Protein AF-A0AAU4RPE6-F1 (afdb_monomer_lite)

Radius of gyration: 21.72 Å; chains: 1; bounding box: 51×51×62 Å

pLDDT: mean 84.03, std 16.22, range [29.53, 97.06]

Foldseek 3Di:
DAEAEDPVQCVVLVVQFVCSNVLVVVVSVVCVVPVPQFDDDPDPQKTWDWDPQVVDPGHAIKIWIWGDDPVYIYTDHIDGDPDPDDDDDDDDPDDDPPPDPDPDPDVVVLVVLLVVLVVVVVVLLVCCVVPPVQLNVQWAAADDPVLVVVLCVLLVEDDDSNVNSNNRGTQKGLAGPFAASDPQRKIFDHSVLQSVLSVVQVVVQVVQVVVCPPPDPVPRDGSDDSQWTQTMASHSVGSNDDDTQRNVPRRD

Secondary structure (DSSP, 8-state):
-EEEE-HHHHHHHHHH-SSHHHHHHHHHHHHHH-TT-SEEPSSTTEEEEEEPGGGSTT---EEEEEEE-SSEEEEEEEEE-------------SSSTTSSS-----HHHHHHHHHHHHHHHHHHHHHHHHH-HHHHHHBPPPPPHHHHHHHHHHHTSPPPHHHHHHHHH---B--BTTB-SBGGGBEEPPHHHHHHHHHHHHHHHHHHHHHHTTS-GGG---S--TTEEEEEEEETTEEEEEEEEETTTTB-

Structure (mmCIF, N/CA/C/O backbone):
data_AF-A0AAU4RPE6-F1
#
_entry.id   AF-A0AAU4RPE6-F1
#
loop_
_atom_site.group_PDB
_atom_site.id
_atom_site.type_symbol
_atom_site.label_atom_id
_atom_site.label_alt_id
_atom_site.label_comp_id
_atom_site.label_asym_id
_atom_site.label_entity_id
_atom_site.label_seq_id
_atom_site.pdbx_PDB_ins_code
_atom_site.Cartn_x
_atom_site.Cartn_y
_atom_site.Cartn_z
_atom_site.occupancy
_atom_site.B_iso_or_equiv
_atom_site.auth_seq_id
_atom_site.auth_comp_id
_atom_site.auth_asym_id
_atom_site.auth_atom_id
_atom_site.pdbx_PDB_model_num
ATOM 1 N N . MET A 1 1 ? -30.223 -16.468 -4.016 1.00 77.94 1 MET A N 1
ATOM 2 C CA . MET A 1 1 ? -28.989 -15.749 -4.425 1.00 77.94 1 MET A CA 1
ATOM 3 C C . MET A 1 1 ? -27.792 -16.700 -4.333 1.00 77.94 1 MET A C 1
ATOM 5 O O . MET A 1 1 ? -27.870 -17.616 -3.524 1.00 77.94 1 MET A O 1
ATOM 9 N N . LYS A 1 2 ? -26.726 -16.590 -5.149 1.00 86.62 2 LYS A N 1
ATOM 10 C CA . LYS A 1 2 ? -25.561 -17.500 -5.012 1.00 86.62 2 LYS A CA 1
ATOM 11 C C . LYS A 1 2 ? -24.583 -16.945 -3.975 1.00 86.62 2 LYS A C 1
ATOM 13 O O . LYS A 1 2 ? -24.056 -15.862 -4.188 1.00 86.62 2 LYS A O 1
ATOM 18 N N . VAL A 1 3 ? -24.320 -17.682 -2.898 1.00 87.81 3 VAL A N 1
ATOM 19 C CA . VAL A 1 3 ? -23.357 -17.272 -1.862 1.00 87.81 3 VAL A CA 1
ATOM 20 C C . VAL A 1 3 ? -22.050 -18.042 -2.028 1.00 87.81 3 VAL A C 1
ATOM 22 O O . VAL A 1 3 ? -22.039 -19.273 -2.071 1.00 87.81 3 VAL A O 1
ATOM 25 N N . GLU A 1 4 ? -20.947 -17.315 -2.148 1.00 88.75 4 GLU A N 1
ATOM 26 C CA . GLU A 1 4 ? -19.594 -17.846 -2.259 1.00 88.75 4 GLU A CA 1
ATOM 27 C C . GLU A 1 4 ? -18.800 -17.503 -0.998 1.00 88.75 4 GLU A C 1
ATOM 29 O O . GLU A 1 4 ? -18.756 -16.357 -0.556 1.00 88.75 4 GLU A O 1
ATOM 34 N N . ILE A 1 5 ? -18.189 -18.526 -0.4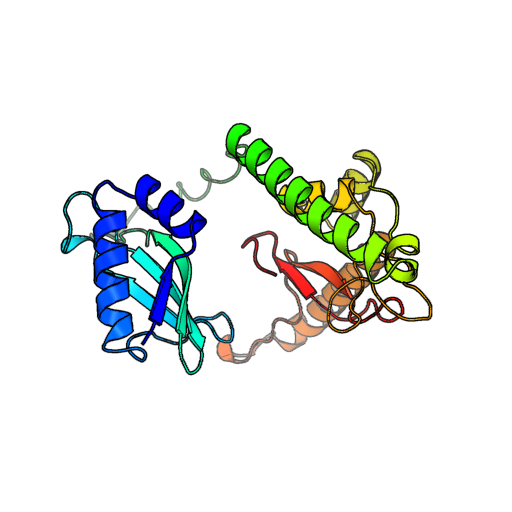03 1.00 87.94 5 ILE A N 1
ATOM 35 C CA . ILE A 1 5 ? -17.357 -18.397 0.794 1.00 87.94 5 ILE A CA 1
ATOM 36 C C . ILE A 1 5 ? -15.921 -18.622 0.354 1.00 87.94 5 ILE A C 1
ATOM 38 O O . ILE A 1 5 ? -15.598 -19.744 -0.067 1.00 87.94 5 ILE A O 1
ATOM 42 N N . GLN A 1 6 ? -15.086 -17.589 0.456 1.00 83.56 6 GLN A N 1
ATOM 43 C 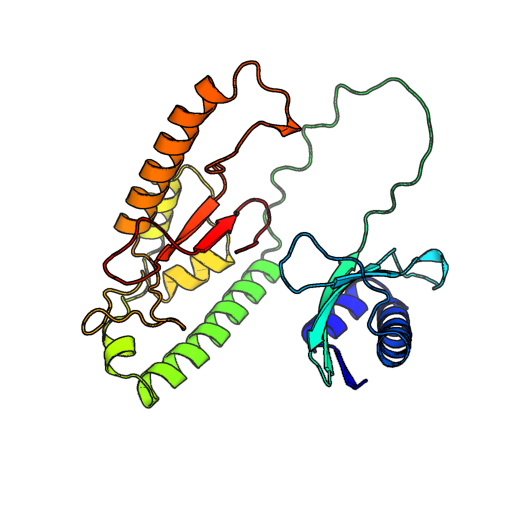CA . GLN A 1 6 ? -13.685 -17.700 0.070 1.00 83.56 6 GLN A CA 1
ATOM 44 C C . GLN A 1 6 ? -12.967 -18.801 0.877 1.00 83.56 6 GLN A C 1
ATOM 46 O O . GLN A 1 6 ? -13.276 -18.999 2.057 1.00 83.56 6 GLN A O 1
ATOM 51 N N . PRO A 1 7 ? -12.023 -19.542 0.263 1.00 81.00 7 PRO A N 1
ATOM 52 C CA . PRO A 1 7 ? -11.284 -20.608 0.942 1.00 81.00 7 PRO A CA 1
ATOM 53 C C . PRO A 1 7 ? -10.611 -20.144 2.238 1.00 81.00 7 PRO A C 1
ATOM 55 O O . PRO A 1 7 ? -10.703 -20.839 3.246 1.00 81.00 7 PRO A O 1
ATOM 58 N N . ASP A 1 8 ? -10.035 -18.944 2.236 1.00 79.44 8 ASP A N 1
ATOM 59 C CA . ASP A 1 8 ? -9.319 -18.387 3.387 1.00 79.44 8 ASP A CA 1
ATOM 60 C C . ASP A 1 8 ? -10.267 -18.124 4.567 1.00 79.44 8 ASP A C 1
ATOM 62 O O . ASP A 1 8 ? -9.949 -18.437 5.711 1.00 79.44 8 ASP A O 1
ATOM 66 N N . VAL A 1 9 ? -11.502 -17.693 4.287 1.00 85.25 9 VAL A N 1
ATOM 67 C CA . VAL A 1 9 ? -12.552 -17.514 5.305 1.00 85.25 9 VAL A CA 1
ATOM 68 C C . VAL A 1 9 ? -12.953 -18.851 5.939 1.00 85.25 9 VAL A C 1
ATOM 70 O O . VAL A 1 9 ? -13.216 -18.912 7.139 1.00 85.25 9 VAL A O 1
ATOM 73 N N . ARG A 1 10 ? -12.966 -19.948 5.170 1.00 85.50 10 ARG A N 1
ATOM 74 C CA . ARG A 1 10 ? -13.239 -21.295 5.714 1.00 85.50 10 ARG A CA 1
ATOM 75 C C . ARG A 1 10 ? -12.114 -21.771 6.630 1.00 85.50 10 ARG A C 1
ATOM 77 O O . ARG A 1 10 ? -12.381 -22.414 7.645 1.00 85.50 10 ARG A O 1
ATOM 84 N N . THR A 1 11 ? -10.873 -21.452 6.272 1.00 82.56 11 THR A N 1
ATOM 85 C CA . THR A 1 11 ? -9.697 -21.748 7.095 1.00 82.56 11 THR A CA 1
ATOM 86 C C . THR A 1 11 ? -9.762 -20.985 8.416 1.00 82.56 11 THR A C 1
ATOM 88 O O . THR A 1 11 ? -9.651 -21.610 9.467 1.00 82.56 11 THR A O 1
ATOM 91 N N . ILE A 1 12 ? -10.053 -19.679 8.376 1.00 81.19 12 ILE A N 1
ATOM 92 C CA . ILE A 1 12 ? -10.228 -18.841 9.575 1.00 81.19 12 ILE A CA 1
ATOM 93 C C . ILE A 1 12 ? -11.366 -19.377 10.450 1.00 81.19 12 ILE A C 1
ATOM 95 O O . ILE A 1 12 ? -11.192 -19.528 11.653 1.00 81.19 12 ILE A O 1
ATOM 99 N N . ALA A 1 13 ? -12.506 -19.750 9.861 1.00 84.69 13 ALA A N 1
ATOM 100 C CA . ALA A 1 13 ? -13.623 -20.314 10.621 1.00 84.69 13 ALA A CA 1
ATOM 101 C C . ALA A 1 13 ? -13.210 -21.563 11.410 1.00 84.69 13 ALA A C 1
ATOM 103 O O . ALA A 1 13 ? -13.587 -21.712 12.561 1.00 84.69 13 ALA A O 1
ATOM 104 N N . THR A 1 14 ? -12.379 -22.426 10.823 1.00 86.75 14 THR A N 1
ATOM 105 C CA . THR A 1 14 ? -11.892 -23.644 11.493 1.00 86.75 14 THR A CA 1
ATOM 106 C C . THR A 1 14 ? -10.952 -23.329 12.664 1.00 86.75 14 THR A C 1
ATOM 108 O O . THR A 1 14 ? -10.832 -24.128 13.587 1.00 86.75 14 THR A O 1
ATOM 111 N N . GLN A 1 15 ? -10.279 -22.176 12.637 1.00 83.62 15 GLN A N 1
ATOM 112 C CA . GLN A 1 15 ? -9.385 -21.725 13.708 1.00 83.62 15 GLN A CA 1
ATOM 113 C C . GLN A 1 15 ? -10.136 -21.054 14.866 1.00 83.62 15 GLN A C 1
ATOM 115 O O . GLN A 1 15 ? -9.642 -21.073 15.988 1.00 83.62 15 GLN A O 1
ATOM 120 N N . LEU A 1 16 ? -11.309 -20.469 14.605 1.00 80.69 16 LEU A N 1
ATOM 121 C CA . LEU A 1 16 ? -12.090 -19.729 15.602 1.00 80.69 16 LEU A CA 1
ATOM 122 C C . LEU A 1 16 ? -12.931 -20.621 16.523 1.00 80.69 16 LEU A C 1
ATOM 124 O O . LEU A 1 16 ? -13.334 -20.168 17.588 1.00 80.69 16 LEU A O 1
ATOM 128 N N . GLY A 1 17 ? -13.205 -21.863 16.126 1.00 82.00 17 GLY A N 1
ATOM 129 C CA . GLY A 1 17 ? -14.018 -22.786 16.911 1.00 82.00 17 GLY A CA 1
ATOM 130 C C . GLY A 1 17 ? -14.437 -24.010 16.106 1.00 82.00 17 GLY A C 1
ATOM 131 O O . GLY A 1 17 ? -14.436 -23.982 14.872 1.00 82.00 17 GLY A O 1
ATOM 132 N N . ALA A 1 18 ? -14.804 -25.092 16.793 1.00 81.00 18 ALA A N 1
ATOM 133 C CA . ALA A 1 18 ? -15.244 -26.321 16.132 1.00 81.00 18 ALA A CA 1
ATOM 134 C C . ALA A 1 18 ? -16.557 -26.112 15.351 1.00 81.00 18 ALA A C 1
ATOM 136 O O . ALA A 1 18 ? -16.697 -26.646 14.245 1.00 81.00 18 ALA A O 1
ATOM 137 N N . ASP A 1 19 ? -17.455 -25.263 15.867 1.00 84.00 19 ASP A N 1
ATOM 138 C CA . ASP A 1 19 ? -18.756 -24.980 15.248 1.00 84.00 19 ASP A CA 1
ATOM 139 C C . ASP A 1 19 ? -18.785 -23.696 14.403 1.00 84.00 19 ASP A C 1
ATOM 141 O O . ASP A 1 19 ? -19.729 -23.479 13.638 1.00 84.00 19 ASP A O 1
ATOM 145 N N . ALA A 1 20 ? -17.731 -22.876 14.422 1.00 83.75 20 ALA A N 1
ATOM 146 C CA . ALA A 1 20 ? -17.646 -21.669 13.595 1.00 83.75 20 ALA A CA 1
ATOM 147 C C . ALA A 1 20 ? -17.795 -21.937 12.073 1.00 83.75 20 ALA A C 1
ATOM 149 O O . ALA A 1 20 ? -18.473 -21.161 11.387 1.00 83.75 20 ALA A O 1
ATOM 150 N N . PRO A 1 21 ? -17.279 -23.044 11.491 1.00 87.00 21 PRO A N 1
ATOM 151 C CA . PRO A 1 21 ? -17.580 -23.410 10.104 1.00 87.00 21 PRO A CA 1
ATOM 152 C C . PRO A 1 21 ? -19.064 -23.720 9.854 1.00 87.00 21 PRO A C 1
ATOM 154 O O . PRO A 1 21 ? -19.570 -23.475 8.753 1.00 87.00 21 PRO A O 1
ATOM 157 N N . TYR A 1 22 ? -19.767 -24.270 10.849 1.00 86.38 22 TYR A N 1
ATOM 158 C CA . TYR A 1 22 ? -21.197 -24.559 10.760 1.00 86.38 22 TYR A CA 1
ATOM 159 C C . TYR A 1 22 ? -22.022 -23.274 10.866 1.00 86.38 22 TYR A C 1
ATOM 161 O O . TYR A 1 22 ? -22.891 -23.052 10.019 1.00 86.38 22 TYR A O 1
ATOM 169 N N . ALA A 1 23 ? -21.674 -22.385 11.799 1.00 85.69 23 ALA A N 1
ATOM 170 C CA . ALA A 1 23 ? -22.249 -21.048 11.927 1.00 85.69 23 ALA A CA 1
ATOM 171 C C . ALA A 1 23 ? -22.108 -20.242 10.623 1.00 85.69 23 ALA A C 1
ATOM 173 O O . ALA A 1 23 ? -23.084 -19.706 10.096 1.00 85.69 23 ALA A O 1
ATOM 174 N N . LEU A 1 24 ? -20.918 -20.261 10.014 1.00 88.44 24 LEU A N 1
ATOM 175 C CA . LEU A 1 24 ? -20.657 -19.609 8.728 1.00 88.44 24 LEU A CA 1
ATOM 176 C C . LEU A 1 24 ? -21.503 -20.197 7.585 1.00 88.44 24 LEU A C 1
ATOM 178 O O . LEU A 1 24 ? -21.979 -19.471 6.709 1.00 88.44 24 LEU A O 1
ATOM 182 N N . LYS A 1 25 ? -21.712 -21.517 7.578 1.00 88.38 25 LYS A N 1
ATOM 183 C CA . LYS A 1 25 ? -22.559 -22.184 6.581 1.00 88.38 25 LYS A CA 1
ATOM 184 C C . LYS A 1 25 ? -24.042 -21.859 6.780 1.00 88.38 25 LYS A C 1
ATOM 186 O O . LYS A 1 25 ? -24.744 -21.674 5.787 1.00 88.38 25 LYS A O 1
ATOM 191 N N . ALA A 1 26 ? -24.509 -21.790 8.025 1.00 88.38 26 ALA A N 1
ATOM 192 C CA . ALA A 1 26 ? -25.874 -21.388 8.358 1.00 88.38 26 ALA A CA 1
ATOM 193 C C . ALA A 1 26 ? -26.140 -19.943 7.913 1.00 88.38 26 ALA A C 1
ATOM 195 O O . ALA A 1 26 ? -27.127 -19.687 7.221 1.00 88.38 26 ALA A O 1
ATOM 196 N N . LEU A 1 27 ? -25.200 -19.036 8.191 1.00 88.75 27 LEU A N 1
ATOM 197 C CA . LEU A 1 27 ? -25.258 -17.653 7.731 1.00 88.75 27 LEU A CA 1
ATOM 198 C C . LEU A 1 27 ? -25.279 -17.549 6.200 1.00 88.75 27 LEU A C 1
ATOM 200 O O . LEU A 1 27 ? -26.062 -16.787 5.643 1.00 88.75 27 LEU A O 1
ATOM 204 N N . ALA A 1 28 ? -24.460 -18.332 5.493 1.00 88.56 28 ALA A N 1
ATOM 205 C CA . ALA A 1 28 ? -24.488 -18.348 4.030 1.00 88.56 28 ALA A CA 1
ATOM 206 C C . ALA A 1 28 ? -25.853 -18.797 3.470 1.00 88.56 28 ALA A C 1
ATOM 208 O O . ALA A 1 28 ? -26.249 -18.343 2.398 1.00 88.56 28 ALA A O 1
ATOM 209 N N . GLY A 1 29 ? -26.580 -19.662 4.185 1.00 88.88 29 GLY A N 1
ATOM 210 C CA . GLY A 1 29 ? -27.968 -20.002 3.867 1.00 88.88 29 GLY A CA 1
ATOM 211 C C . GLY A 1 29 ? -28.912 -18.816 4.066 1.00 88.88 29 GLY A C 1
ATOM 212 O O . GLY A 1 29 ? -29.656 -18.476 3.154 1.00 88.88 29 GLY A O 1
ATOM 213 N N . GLN A 1 30 ? -28.813 -18.132 5.208 1.00 88.19 30 GLN A N 1
ATOM 214 C CA . GLN A 1 30 ? -29.621 -16.942 5.501 1.00 88.19 30 GLN A CA 1
ATOM 215 C C . GLN A 1 30 ? -29.390 -15.823 4.482 1.00 88.19 30 GLN A C 1
ATOM 217 O O . GLN A 1 30 ? -30.352 -15.282 3.958 1.00 88.19 30 GLN A O 1
ATOM 222 N N . LEU A 1 31 ? -28.139 -15.554 4.104 1.00 88.50 31 LEU A N 1
ATOM 223 C CA . LEU A 1 31 ? -27.795 -14.570 3.071 1.00 88.50 31 LEU A CA 1
ATOM 224 C C . LEU A 1 31 ? -28.325 -14.944 1.678 1.00 88.50 31 LEU A C 1
ATOM 226 O O . LEU A 1 31 ? -28.542 -14.074 0.833 1.00 88.50 31 LEU A O 1
ATOM 230 N N . ALA A 1 32 ? -28.517 -16.236 1.400 1.00 88.38 32 ALA A N 1
ATOM 231 C CA . ALA A 1 32 ? -29.092 -16.677 0.133 1.00 88.38 32 ALA A CA 1
ATOM 232 C C . ALA A 1 32 ? -30.587 -16.335 0.017 1.00 88.38 32 ALA A C 1
ATOM 234 O O . ALA A 1 32 ? -31.049 -16.111 -1.115 1.00 88.38 32 ALA A O 1
ATOM 235 N N . ASP A 1 33 ? -31.281 -16.304 1.161 1.00 87.62 33 ASP A N 1
ATOM 236 C CA . ASP A 1 33 ? -32.719 -16.065 1.319 1.00 87.62 33 ASP A CA 1
ATOM 237 C C . ASP A 1 33 ? -33.038 -14.585 1.603 1.00 87.62 33 ASP A C 1
ATOM 239 O O . ASP A 1 33 ? -33.965 -14.035 1.009 1.00 87.62 33 ASP A O 1
ATOM 243 N N . ASP A 1 34 ? -32.238 -13.930 2.447 1.00 89.50 34 ASP A N 1
ATOM 244 C CA . ASP A 1 34 ? -32.306 -12.510 2.795 1.00 89.50 34 ASP A CA 1
ATOM 245 C C . ASP A 1 34 ? -30.934 -11.829 2.588 1.00 89.50 34 ASP A C 1
ATOM 247 O O . ASP A 1 34 ? -30.096 -11.774 3.494 1.00 89.50 34 ASP A O 1
ATOM 251 N N . PRO A 1 35 ? -30.672 -11.299 1.381 1.00 84.75 35 PRO A N 1
ATOM 252 C CA . PRO A 1 35 ? -29.403 -10.656 1.052 1.00 84.75 35 PRO A CA 1
ATOM 253 C C . PRO A 1 35 ? -29.253 -9.249 1.649 1.00 84.75 35 PRO A C 1
ATOM 255 O O . PRO A 1 35 ? -28.198 -8.637 1.475 1.00 84.75 35 PRO A O 1
ATOM 258 N N . ASP A 1 36 ? -30.301 -8.714 2.282 1.00 84.81 36 ASP A N 1
ATOM 259 C CA . ASP A 1 36 ? -30.365 -7.352 2.817 1.00 84.81 36 ASP A CA 1
ATOM 260 C C . ASP A 1 36 ? -30.217 -7.318 4.353 1.00 84.81 36 ASP A C 1
ATOM 262 O O . ASP A 1 36 ? -30.258 -6.248 4.956 1.00 84.81 36 ASP A O 1
ATOM 266 N N . MET A 1 37 ? -29.975 -8.470 4.995 1.00 87.19 37 MET A N 1
ATOM 267 C CA . MET A 1 37 ? -29.851 -8.591 6.456 1.00 87.19 37 MET A CA 1
ATOM 268 C C . MET A 1 37 ? -28.608 -7.905 7.057 1.00 87.19 37 MET A C 1
ATOM 270 O O . MET A 1 37 ? -28.513 -7.744 8.272 1.00 87.19 37 MET A O 1
ATOM 274 N N . GLY A 1 38 ? -27.618 -7.552 6.231 1.00 83.75 38 GLY A N 1
ATOM 275 C CA . GLY A 1 38 ? -26.370 -6.941 6.692 1.00 83.75 38 GLY A CA 1
ATOM 276 C C . GLY A 1 38 ? -26.474 -5.427 6.833 1.00 83.75 38 GLY A C 1
ATOM 277 O O . GLY A 1 38 ? -27.161 -4.757 6.066 1.00 83.75 38 GLY A O 1
ATOM 278 N N . GLN A 1 39 ? -25.736 -4.867 7.785 1.00 86.19 39 GLN A N 1
ATOM 279 C CA . GLN A 1 39 ? -25.611 -3.422 7.941 1.00 86.19 39 GLN A CA 1
ATOM 280 C C . GLN A 1 39 ? -24.409 -2.885 7.159 1.00 86.19 39 GLN A C 1
ATOM 282 O O . GLN A 1 39 ? -23.396 -3.580 7.047 1.00 86.19 39 GLN A O 1
ATOM 287 N N . PRO A 1 40 ? -24.474 -1.651 6.627 1.00 81.12 40 PRO A N 1
ATOM 288 C CA . PRO A 1 40 ? -23.316 -1.005 6.027 1.00 81.12 40 PRO A CA 1
ATOM 289 C C . PRO A 1 40 ? -22.154 -0.986 7.016 1.00 81.12 40 PRO A C 1
ATOM 291 O O . PRO A 1 40 ? -22.285 -0.494 8.135 1.00 81.12 40 PRO A O 1
ATOM 294 N N . SER A 1 41 ? -21.019 -1.539 6.605 1.00 78.19 41 SER A N 1
ATOM 295 C CA . SER A 1 41 ? -19.792 -1.432 7.383 1.00 78.19 41 SER A CA 1
ATOM 296 C C . SER A 1 41 ? -19.113 -0.080 7.130 1.00 78.19 41 SER A C 1
ATOM 298 O O . SER A 1 41 ? -19.459 0.652 6.201 1.00 78.19 41 SER A O 1
ATOM 300 N N . ASN A 1 42 ? -18.069 0.220 7.904 1.00 72.19 42 ASN A N 1
ATOM 301 C CA . ASN A 1 42 ? -17.185 1.359 7.635 1.00 72.19 42 ASN A CA 1
ATOM 302 C C . ASN A 1 42 ? -16.381 1.195 6.324 1.00 72.19 42 ASN A C 1
ATOM 304 O O . ASN A 1 42 ? -15.669 2.116 5.927 1.00 72.19 42 ASN A O 1
ATOM 308 N N . VAL A 1 43 ? -16.485 0.040 5.650 1.00 63.19 43 VAL A N 1
ATOM 309 C CA . VAL A 1 43 ? -15.849 -0.235 4.360 1.00 63.19 43 VAL A CA 1
ATOM 310 C C . VAL A 1 43 ? -16.867 -0.052 3.223 1.00 63.19 43 VAL A C 1
ATOM 312 O O . VAL A 1 43 ? -17.897 -0.736 3.197 1.00 63.19 43 VAL A O 1
ATOM 315 N N . PRO A 1 44 ? -16.598 0.833 2.242 1.00 69.38 44 PRO A N 1
ATOM 316 C CA . PRO A 1 44 ? -17.502 1.069 1.122 1.00 69.38 44 PRO A CA 1
ATOM 317 C C . PRO A 1 44 ? -17.820 -0.212 0.343 1.00 69.38 44 PRO A C 1
ATOM 319 O O . PRO A 1 44 ? -16.924 -0.892 -0.154 1.00 69.38 44 PRO A O 1
ATOM 322 N N . GLY A 1 45 ? -19.110 -0.519 0.201 1.00 76.12 45 GLY A N 1
ATOM 323 C CA . GLY A 1 45 ? -19.585 -1.681 -0.557 1.00 76.12 45 GLY A CA 1
ATOM 324 C C . GLY A 1 45 ? -19.533 -3.014 0.194 1.00 76.12 45 GLY A C 1
ATOM 325 O O . GLY A 1 45 ? -19.889 -4.032 -0.398 1.00 76.12 45 GLY A O 1
ATOM 326 N N . ILE A 1 46 ? -19.135 -3.019 1.473 1.00 84.06 46 ILE A N 1
ATOM 327 C CA . ILE A 1 46 ? -19.192 -4.206 2.332 1.00 84.06 46 ILE A CA 1
ATOM 328 C C . ILE A 1 46 ? -20.314 -4.060 3.356 1.00 84.06 46 ILE A C 1
ATOM 330 O O . ILE A 1 46 ? -20.409 -3.057 4.072 1.00 84.06 46 ILE A O 1
ATOM 334 N N . LEU A 1 47 ? -21.124 -5.107 3.443 1.00 87.00 47 LEU A N 1
ATOM 335 C CA . LEU A 1 47 ? -22.139 -5.301 4.464 1.00 87.00 47 LEU A CA 1
ATOM 336 C C . LEU A 1 47 ? -21.588 -6.231 5.548 1.00 87.00 47 LEU A C 1
ATOM 338 O O . LEU A 1 47 ? -20.928 -7.224 5.242 1.00 87.00 47 LEU A O 1
ATOM 342 N N . ASN A 1 48 ? -21.869 -5.906 6.805 1.00 88.88 48 ASN A N 1
ATOM 343 C CA . ASN A 1 48 ? -21.519 -6.714 7.962 1.00 88.88 48 ASN A CA 1
ATOM 344 C C . ASN A 1 48 ? -22.762 -7.346 8.573 1.00 88.88 48 ASN A C 1
ATOM 346 O O . ASN A 1 48 ? -23.807 -6.710 8.698 1.00 88.88 48 ASN A O 1
ATOM 350 N N . VAL A 1 49 ? -22.615 -8.585 9.018 1.00 89.19 49 VAL A N 1
ATOM 351 C CA . VAL A 1 49 ? -23.621 -9.299 9.798 1.00 89.19 49 VAL A CA 1
ATOM 352 C C . VAL A 1 49 ? -22.934 -9.976 10.975 1.00 89.19 49 VAL A C 1
ATOM 354 O O . VAL A 1 49 ? -21.824 -10.497 10.844 1.00 89.19 49 VAL A O 1
ATOM 357 N N . THR A 1 50 ? -23.566 -9.906 12.139 1.00 87.38 50 THR A N 1
ATOM 358 C CA . THR A 1 50 ? -23.080 -10.540 13.363 1.00 87.38 50 THR A CA 1
ATOM 359 C C . THR A 1 50 ? -23.817 -11.850 13.584 1.00 87.38 50 THR A C 1
ATOM 361 O O . THR A 1 50 ? -25.045 -11.887 13.500 1.00 87.38 50 THR A O 1
ATOM 364 N N . VAL A 1 51 ? -23.072 -12.915 13.855 1.00 84.25 51 VAL A N 1
ATOM 365 C CA . VAL A 1 51 ? -23.608 -14.197 14.309 1.00 84.25 51 VAL A CA 1
ATOM 366 C C . VAL A 1 51 ? -23.342 -14.284 15.799 1.00 84.25 51 VAL A C 1
ATOM 368 O O . VAL A 1 51 ? -22.191 -14.194 16.216 1.00 84.25 51 VAL A O 1
ATOM 371 N N . ASP A 1 52 ? -24.415 -14.428 16.562 1.00 79.81 52 ASP A N 1
ATOM 372 C CA . ASP A 1 52 ? -24.357 -14.663 17.998 1.00 79.81 52 ASP A CA 1
ATOM 373 C C . ASP A 1 52 ? -23.778 -16.064 18.255 1.00 79.81 52 ASP A C 1
ATOM 375 O O . ASP A 1 52 ? -24.298 -17.070 17.750 1.00 79.81 52 ASP A O 1
ATOM 379 N N . GLY A 1 53 ? -22.656 -16.099 18.970 1.00 65.88 53 GLY A N 1
ATOM 380 C CA . GLY A 1 53 ? -21.920 -17.302 19.330 1.00 65.88 53 GLY A CA 1
ATOM 381 C C . GLY A 1 53 ? -22.710 -18.200 20.274 1.00 65.88 53 GLY A C 1
ATOM 382 O O . GLY A 1 53 ? -22.576 -19.417 20.183 1.00 65.88 53 GLY A O 1
ATOM 383 N N . ASP A 1 54 ? -23.637 -17.646 21.067 1.00 73.44 54 ASP A N 1
ATOM 384 C CA . ASP A 1 54 ? -24.476 -18.405 22.008 1.00 73.44 54 ASP A CA 1
ATOM 385 C C . ASP A 1 54 ? -25.423 -19.394 21.302 1.00 73.44 54 ASP A C 1
ATOM 387 O O . ASP A 1 54 ? -26.021 -20.272 21.933 1.00 73.44 54 ASP A O 1
ATOM 391 N N . MET A 1 55 ? -25.575 -19.282 19.977 1.00 69.94 55 MET A N 1
ATOM 392 C CA . MET A 1 55 ? -26.360 -20.223 19.174 1.00 69.94 55 MET A CA 1
ATOM 393 C C . MET A 1 55 ? -25.608 -21.518 18.813 1.00 69.94 55 MET A C 1
ATOM 395 O O . MET A 1 55 ? -26.241 -22.437 18.281 1.00 69.94 55 MET A O 1
ATOM 399 N N . PHE A 1 56 ? -24.297 -21.612 19.071 1.00 75.31 56 PHE A N 1
ATOM 400 C CA . PHE A 1 56 ? -23.444 -22.743 18.681 1.00 75.31 56 PHE A CA 1
ATOM 401 C C . PHE A 1 56 ? -22.453 -23.114 19.804 1.00 75.31 56 PHE A C 1
ATOM 403 O O . PHE A 1 56 ? -21.897 -22.237 20.457 1.00 75.31 56 PHE A O 1
ATOM 410 N N . GLU A 1 57 ? -22.203 -24.407 20.044 1.00 65.56 57 GLU A N 1
ATOM 411 C CA . GLU A 1 57 ? -21.239 -24.824 21.078 1.00 65.56 57 GLU A CA 1
ATOM 412 C C . GLU A 1 57 ? -19.802 -24.558 20.581 1.00 65.56 57 GLU A C 1
ATOM 414 O O . GLU A 1 57 ? -19.475 -24.822 19.431 1.00 65.56 57 GLU A O 1
ATOM 419 N N . ASP A 1 58 ? -18.917 -24.003 21.414 1.00 71.44 58 ASP A N 1
ATOM 420 C CA . ASP A 1 58 ? -17.539 -23.648 21.020 1.00 71.44 58 ASP A CA 1
ATOM 421 C C . ASP A 1 58 ? -17.439 -22.693 19.802 1.00 71.44 58 ASP A C 1
ATOM 423 O O . ASP A 1 58 ? -16.525 -22.808 18.975 1.00 71.44 58 ASP A O 1
ATOM 427 N N . CYS A 1 59 ? -18.365 -21.733 19.678 1.00 71.69 59 CYS A N 1
ATOM 428 C CA . CYS A 1 59 ? -18.302 -20.656 18.689 1.00 71.69 59 CYS A CA 1
ATOM 429 C C . CYS A 1 59 ? -18.302 -19.287 19.385 1.00 71.69 59 CYS A C 1
ATOM 431 O O . CYS A 1 59 ? -19.259 -18.972 20.088 1.00 71.69 59 CYS A O 1
ATOM 433 N N . PRO A 1 60 ? -17.282 -18.436 19.183 1.00 80.56 60 PRO A N 1
ATOM 434 C CA . PRO A 1 60 ? -17.369 -17.049 19.621 1.00 80.56 60 PRO A CA 1
ATOM 435 C C . PRO A 1 60 ? -18.398 -16.293 18.771 1.00 80.56 60 PRO A C 1
ATOM 437 O O . PRO A 1 60 ? -18.743 -16.731 17.671 1.00 80.56 60 PRO A O 1
ATOM 440 N N . ASP A 1 61 ? -18.822 -15.120 19.234 1.00 84.12 61 ASP A N 1
ATOM 441 C CA . ASP A 1 61 ? -19.537 -14.165 18.388 1.00 84.12 61 ASP A CA 1
ATOM 442 C C . ASP A 1 61 ? -18.720 -13.884 17.125 1.00 84.12 61 ASP A C 1
ATOM 444 O O . ASP A 1 61 ? -17.519 -13.611 17.190 1.00 84.12 61 ASP A O 1
ATOM 448 N N . LEU A 1 62 ? -19.353 -13.930 15.956 1.00 86.94 62 LEU A N 1
ATOM 449 C CA . LEU A 1 62 ? -18.675 -13.736 14.676 1.00 86.94 62 LEU A CA 1
ATOM 450 C C . LEU A 1 62 ? -19.161 -12.459 14.002 1.00 86.94 62 LEU A C 1
ATOM 452 O O . LEU A 1 62 ? -20.354 -12.240 13.837 1.00 86.94 62 LEU A O 1
ATOM 456 N N . SER A 1 63 ? -18.233 -11.646 13.513 1.00 88.69 63 SER A N 1
ATOM 457 C CA . SER A 1 63 ? -18.502 -10.580 12.554 1.00 88.69 63 SER A CA 1
ATOM 458 C C . SER A 1 63 ? -18.103 -11.044 11.158 1.00 88.69 63 SER A C 1
ATOM 460 O O . SER A 1 63 ? -16.940 -11.375 10.907 1.00 88.69 63 SER A O 1
ATOM 462 N N . VAL A 1 64 ? -19.070 -11.071 10.243 1.00 89.25 64 VAL A N 1
ATOM 463 C CA . VAL A 1 64 ? -18.890 -11.546 8.869 1.00 89.25 64 VAL A CA 1
ATOM 464 C C . VAL A 1 64 ? -19.118 -10.404 7.893 1.00 89.25 64 VAL A C 1
ATOM 466 O O . VAL A 1 64 ? -20.193 -9.806 7.870 1.00 89.25 64 VAL A O 1
ATOM 469 N N . GLY A 1 65 ? -18.112 -10.129 7.067 1.00 89.12 65 GLY A N 1
ATOM 470 C CA . GLY A 1 65 ? -18.182 -9.124 6.012 1.00 89.12 65 GLY A CA 1
ATOM 471 C C . GLY A 1 65 ? -18.401 -9.748 4.645 1.00 89.12 65 GLY A C 1
ATOM 472 O O . GLY A 1 65 ? -17.677 -10.670 4.250 1.00 89.12 65 GLY A O 1
ATOM 473 N N . TYR A 1 66 ? -19.363 -9.222 3.892 1.00 89.88 66 TYR A N 1
ATOM 474 C CA . TYR A 1 66 ? -19.678 -9.695 2.550 1.00 89.88 66 TYR A CA 1
ATOM 475 C C . TYR A 1 66 ? -19.949 -8.559 1.564 1.00 89.88 66 TYR A C 1
ATOM 477 O O . TYR A 1 66 ? -20.374 -7.462 1.927 1.00 89.88 66 TYR A O 1
ATOM 485 N N . ILE A 1 67 ? -19.704 -8.840 0.286 1.00 88.69 67 ILE A N 1
ATOM 486 C CA . ILE A 1 67 ? -20.054 -7.960 -0.829 1.00 88.69 67 ILE A CA 1
ATOM 487 C C . ILE A 1 67 ? -21.285 -8.528 -1.516 1.00 88.69 67 ILE A C 1
ATOM 489 O O . ILE A 1 67 ? -21.368 -9.730 -1.781 1.00 88.69 67 ILE A O 1
ATOM 493 N N . ARG A 1 68 ? -22.225 -7.640 -1.831 1.00 86.38 68 ARG A N 1
ATOM 494 C CA . ARG A 1 68 ? -23.413 -7.958 -2.611 1.00 86.38 68 ARG A CA 1
ATOM 495 C C . ARG A 1 68 ? -23.250 -7.477 -4.047 1.00 86.38 68 ARG A C 1
ATOM 497 O O . ARG A 1 68 ? -23.117 -6.283 -4.301 1.00 86.38 68 ARG A O 1
ATOM 504 N N . GLU A 1 69 ? -23.351 -8.407 -4.982 1.00 84.06 69 GLU A N 1
ATOM 505 C CA . GLU A 1 69 ? -23.531 -8.150 -6.407 1.00 84.06 69 GLU A CA 1
ATOM 506 C C . GLU A 1 69 ? -24.958 -8.556 -6.834 1.00 84.06 69 GLU A C 1
ATOM 508 O O . GLU A 1 69 ? -25.653 -9.242 -6.078 1.00 84.06 69 GLU A O 1
ATOM 513 N N . PRO A 1 70 ? -25.447 -8.134 -8.018 1.00 81.88 70 PRO A N 1
ATOM 514 C CA . PRO A 1 70 ? -26.835 -8.370 -8.431 1.00 81.88 70 PRO A CA 1
ATOM 515 C C . PRO A 1 70 ? -27.275 -9.842 -8.438 1.00 81.88 70 PRO A C 1
ATOM 517 O O . PRO A 1 70 ? -28.458 -10.126 -8.261 1.00 81.88 70 PRO A O 1
ATOM 520 N N . ASP A 1 71 ? -26.347 -10.777 -8.640 1.00 86.56 71 ASP A N 1
ATOM 521 C CA . ASP A 1 71 ? -26.603 -12.216 -8.745 1.00 86.56 71 ASP A CA 1
ATOM 522 C C . ASP A 1 71 ? -25.825 -13.072 -7.726 1.00 86.56 71 ASP A C 1
ATOM 524 O O . ASP A 1 71 ? -26.130 -14.264 -7.564 1.00 86.56 71 ASP A O 1
ATOM 528 N N . ARG A 1 72 ? -24.871 -12.486 -6.990 1.00 88.44 72 ARG A N 1
ATOM 529 C CA . ARG A 1 72 ? -24.040 -13.210 -6.017 1.00 88.44 72 ARG A CA 1
ATOM 530 C C . ARG A 1 72 ? -23.718 -12.422 -4.751 1.00 88.44 72 ARG A C 1
ATOM 532 O O . ARG A 1 72 ? -23.675 -11.198 -4.744 1.00 88.44 72 ARG A O 1
ATOM 539 N N . ILE A 1 73 ? -23.435 -13.165 -3.689 1.00 90.06 73 ILE A N 1
ATOM 540 C CA . ILE A 1 73 ? -22.842 -12.674 -2.447 1.00 90.06 73 ILE A CA 1
ATOM 541 C C . ILE A 1 73 ? -21.488 -13.337 -2.287 1.00 90.06 73 ILE A C 1
ATOM 543 O O . ILE A 1 73 ? -21.375 -14.552 -2.439 1.00 90.06 73 ILE A O 1
ATOM 547 N N . GLU A 1 74 ? -20.480 -12.551 -1.946 1.00 90.50 74 GLU A N 1
ATOM 548 C CA . GLU A 1 74 ? -19.143 -13.051 -1.654 1.00 90.50 74 GLU A CA 1
ATOM 549 C C . GLU A 1 74 ? -18.769 -12.706 -0.214 1.00 90.50 74 GLU A C 1
ATOM 551 O O . GLU A 1 74 ? -18.634 -11.530 0.130 1.00 90.50 74 GLU A O 1
ATOM 556 N N . ILE A 1 75 ? -18.595 -13.726 0.628 1.00 89.19 75 ILE A N 1
ATOM 557 C CA . ILE A 1 75 ? -18.097 -13.551 1.995 1.00 89.19 75 ILE A CA 1
ATOM 558 C C . ILE A 1 75 ? -16.583 -13.352 1.928 1.00 89.19 75 ILE A C 1
ATOM 560 O O . ILE A 1 75 ? -15.853 -14.234 1.468 1.00 89.19 75 ILE A O 1
ATOM 564 N N . ARG A 1 76 ? -16.129 -12.181 2.381 1.00 83.31 76 ARG A N 1
ATOM 565 C CA . ARG A 1 76 ? -14.753 -11.687 2.231 1.00 83.31 76 ARG A CA 1
ATOM 566 C C . ARG A 1 76 ? -13.934 -11.803 3.506 1.00 83.31 76 ARG A C 1
ATOM 568 O O . ARG A 1 76 ? -12.731 -12.012 3.417 1.00 83.31 76 ARG A O 1
ATOM 575 N N . PHE A 1 77 ? -14.554 -11.651 4.672 1.00 83.62 77 PHE A N 1
ATOM 576 C CA . PHE A 1 77 ? -13.839 -11.769 5.939 1.00 83.62 77 PHE A CA 1
ATOM 577 C C . PHE A 1 77 ? -14.724 -12.287 7.064 1.00 83.62 77 PHE A C 1
ATOM 579 O O . PHE A 1 77 ? -15.949 -12.164 7.033 1.00 83.62 77 PHE A O 1
ATOM 586 N N . LEU A 1 78 ? -14.052 -12.835 8.070 1.00 86.50 78 LEU A N 1
ATOM 587 C CA . LEU A 1 78 ? -14.614 -13.363 9.299 1.00 86.50 78 LEU A CA 1
ATOM 588 C C . LEU A 1 78 ? -13.712 -12.923 10.454 1.00 86.50 78 LEU A C 1
ATOM 590 O O . LEU A 1 78 ? -12.492 -13.051 10.355 1.00 86.50 78 LEU A O 1
ATOM 594 N N . LYS A 1 79 ? -14.300 -12.396 11.525 1.00 85.75 79 LYS A N 1
ATOM 595 C CA . LYS A 1 79 ? -13.599 -12.014 12.757 1.00 85.75 79 LYS A CA 1
ATOM 596 C C . LYS A 1 79 ? -14.397 -12.483 13.965 1.00 85.75 79 LYS A C 1
ATOM 598 O O . LYS A 1 79 ? -15.619 -12.410 13.921 1.00 85.75 79 LYS A O 1
ATOM 603 N N . ALA A 1 80 ? -13.733 -12.899 15.038 1.00 83.06 80 ALA A N 1
ATOM 604 C CA . ALA A 1 80 ? -14.402 -13.027 16.329 1.00 83.06 80 ALA A CA 1
ATOM 605 C C . ALA A 1 80 ? -14.669 -11.629 16.910 1.00 83.06 80 ALA A C 1
ATOM 607 O O . ALA A 1 80 ? -13.805 -10.749 16.835 1.00 83.06 80 ALA A O 1
ATOM 608 N N . VAL A 1 81 ? -15.862 -11.408 17.454 1.00 76.44 81 VAL A N 1
ATOM 609 C CA . VAL A 1 81 ? -16.176 -10.225 18.257 1.00 76.44 81 VAL A CA 1
ATOM 610 C C . VAL A 1 81 ? -15.703 -10.527 19.679 1.00 76.44 81 VAL A C 1
ATOM 612 O O . VAL A 1 81 ? -16.056 -11.575 20.216 1.00 76.44 81 VAL A O 1
ATOM 615 N N . PRO A 1 82 ? -14.879 -9.666 20.299 1.00 56.12 82 PRO A N 1
ATOM 616 C CA . PRO A 1 82 ? -14.486 -9.871 21.683 1.00 56.12 82 PRO A CA 1
ATOM 617 C C . PRO A 1 82 ? -15.731 -9.784 22.573 1.00 56.12 82 PRO A C 1
ATOM 619 O O . PRO A 1 82 ? -16.360 -8.726 22.674 1.00 56.12 82 PRO A O 1
ATOM 622 N N . THR A 1 83 ? -16.088 -10.908 23.195 1.00 45.41 83 THR A N 1
ATOM 623 C CA . THR A 1 83 ? -17.209 -11.027 24.127 1.00 45.41 83 THR A CA 1
ATOM 624 C C . THR A 1 83 ? -16.999 -10.046 25.274 1.00 45.41 83 THR A C 1
ATOM 626 O O . THR A 1 83 ? -16.135 -10.224 26.131 1.00 45.41 83 THR A O 1
ATOM 629 N N . THR A 1 84 ? -17.768 -8.961 25.270 1.00 39.31 84 THR A N 1
ATOM 630 C CA . THR A 1 84 ? -17.791 -8.013 26.382 1.00 39.31 84 THR A CA 1
ATOM 631 C C . THR A 1 84 ? -18.760 -8.563 27.417 1.00 39.31 84 THR A C 1
ATOM 633 O O . THR A 1 84 ? -19.931 -8.185 27.440 1.00 39.31 84 THR A O 1
ATOM 636 N N . GLU A 1 85 ? -18.302 -9.489 28.260 1.00 35.69 85 GLU A N 1
ATOM 637 C CA . GLU A 1 85 ? -19.079 -9.854 29.441 1.00 35.69 85 GLU A CA 1
ATOM 638 C C . GLU A 1 85 ? -19.140 -8.652 30.388 1.00 35.69 85 GLU A C 1
ATOM 640 O O . GLU A 1 85 ? -18.151 -8.201 30.969 1.00 35.69 85 GLU A O 1
ATOM 645 N N . ALA A 1 86 ? -20.346 -8.109 30.524 1.00 37.84 86 ALA A N 1
ATOM 646 C CA . ALA A 1 86 ? -20.672 -7.126 31.530 1.00 37.84 86 ALA A CA 1
ATOM 647 C C . ALA A 1 86 ? -20.602 -7.766 32.924 1.00 37.84 86 ALA A C 1
ATOM 649 O O . ALA A 1 86 ? -21.410 -8.624 33.276 1.00 37.84 86 ALA A O 1
ATOM 650 N N . SER A 1 87 ? -19.707 -7.267 33.772 1.00 34.12 87 SER A N 1
ATOM 651 C CA . SER A 1 87 ? -19.974 -7.182 35.205 1.00 34.12 87 SER A CA 1
ATOM 652 C C . SER A 1 87 ? -19.288 -5.965 35.807 1.00 34.12 87 SER A C 1
ATOM 654 O O . SER A 1 87 ? -18.071 -5.829 35.855 1.00 34.12 87 SER A O 1
ATOM 656 N N . THR A 1 88 ? -20.155 -5.063 36.242 1.00 37.06 88 THR A N 1
ATOM 657 C CA . THR A 1 88 ? -19.939 -3.997 37.210 1.00 37.06 88 THR A CA 1
ATOM 658 C C . THR A 1 88 ? -19.100 -4.463 38.399 1.00 37.06 88 THR A C 1
ATOM 660 O O . THR A 1 88 ? -19.578 -5.278 39.182 1.00 37.06 88 THR A O 1
ATOM 663 N N . ASP A 1 89 ? -17.927 -3.868 38.606 1.00 29.53 89 ASP A N 1
ATOM 664 C CA . ASP A 1 89 ? -17.708 -3.106 39.835 1.00 29.53 89 ASP A CA 1
ATOM 665 C C . ASP A 1 89 ? -16.577 -2.086 39.676 1.00 29.53 89 ASP A C 1
ATOM 667 O O . ASP A 1 89 ? -15.547 -2.319 39.043 1.00 29.53 89 ASP A O 1
ATOM 671 N N . VAL A 1 90 ? -16.821 -0.902 40.219 1.00 40.38 90 VAL A N 1
ATOM 672 C CA . VAL A 1 90 ? -15.964 0.274 40.105 1.00 40.38 90 VAL A CA 1
ATOM 673 C C . VAL A 1 90 ? -14.863 0.188 41.160 1.00 40.38 90 VAL A C 1
ATOM 675 O O . VAL A 1 90 ? -15.173 0.068 42.340 1.00 40.38 90 VAL A O 1
ATOM 678 N N . ALA A 1 91 ? -13.609 0.346 40.714 1.00 39.19 91 ALA A N 1
ATOM 679 C CA . ALA A 1 91 ? -12.436 0.876 41.436 1.00 39.19 91 ALA A CA 1
ATOM 680 C C . ALA A 1 91 ? -11.191 -0.031 41.422 1.00 39.19 91 ALA A C 1
ATOM 682 O O . ALA A 1 91 ? -10.797 -0.559 42.455 1.00 39.19 91 ALA A O 1
ATOM 683 N N . HIS A 1 92 ? -10.499 -0.090 40.280 1.00 32.75 92 HIS A N 1
ATOM 684 C CA . HIS A 1 92 ? -9.025 -0.024 40.199 1.00 32.75 92 HIS A CA 1
ATOM 685 C C . HIS A 1 92 ? -8.589 0.179 38.734 1.00 32.75 92 HIS A C 1
ATOM 687 O O . HIS A 1 92 ? -7.899 -0.634 38.133 1.00 32.75 92 HIS A O 1
ATOM 693 N N . GLN A 1 93 ? -9.030 1.283 38.123 1.00 37.62 93 GLN A N 1
ATOM 694 C CA . GLN A 1 93 ? -8.511 1.731 36.829 1.00 37.62 93 GLN A CA 1
ATOM 695 C C . GLN A 1 93 ? -7.390 2.734 37.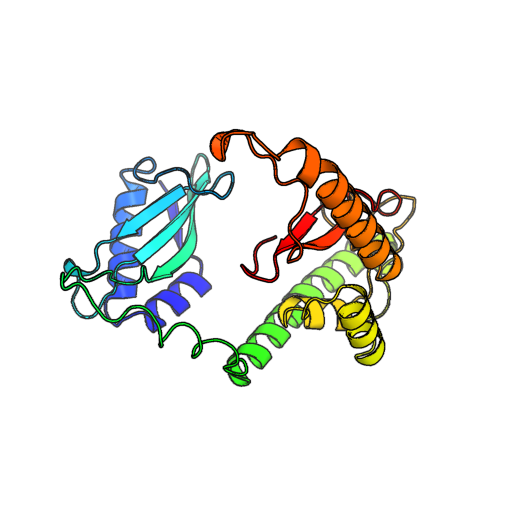074 1.00 37.62 93 GLN A C 1
ATOM 697 O O . GLN A 1 93 ? -7.655 3.924 37.138 1.00 37.62 93 GLN A O 1
ATOM 702 N N . GLU A 1 94 ? -6.169 2.238 37.276 1.00 32.81 94 GLU A N 1
ATOM 703 C CA . GLU A 1 94 ? -4.922 2.997 37.079 1.00 32.81 94 GLU A CA 1
ATOM 704 C C . GLU A 1 94 ? -3.693 2.074 37.241 1.00 32.81 94 GLU A C 1
ATOM 706 O O . GLU A 1 94 ? -2.756 2.408 37.956 1.00 32.81 94 GLU A O 1
ATOM 711 N N . GLN A 1 95 ? -3.674 0.876 36.625 1.00 32.62 95 GLN A N 1
ATOM 712 C CA . GLN A 1 95 ? -2.406 0.119 36.511 1.00 32.62 95 GLN A CA 1
ATOM 713 C C . GLN A 1 95 ? -2.299 -1.009 35.464 1.00 32.62 95 GLN A C 1
ATOM 715 O O . GLN A 1 95 ? -1.247 -1.639 35.403 1.00 32.62 95 GLN A O 1
ATOM 720 N N . GLU A 1 96 ? -3.280 -1.229 34.581 1.00 31.75 96 GLU A N 1
ATOM 721 C CA . GLU A 1 96 ? -3.201 -2.308 33.566 1.00 31.75 96 GLU A CA 1
ATOM 722 C C . GLU A 1 96 ? -3.211 -1.830 32.100 1.00 31.75 96 GLU A C 1
ATOM 724 O O . GLU A 1 96 ? -3.345 -2.629 31.184 1.00 31.75 96 GLU A O 1
ATOM 729 N N . GLN A 1 97 ? -2.974 -0.539 31.835 1.00 33.19 97 GLN A N 1
ATOM 730 C CA . GLN A 1 97 ? -2.854 -0.004 30.463 1.00 33.19 97 GLN A CA 1
ATOM 731 C C . GLN A 1 97 ? -1.428 -0.069 29.874 1.00 33.19 97 GLN A C 1
ATOM 733 O O . GLN A 1 97 ? -1.114 0.616 28.904 1.00 33.19 97 GLN A O 1
ATOM 738 N N . SER A 1 98 ? -0.543 -0.883 30.455 1.00 34.81 98 SER A N 1
ATOM 739 C CA . SER A 1 98 ? 0.875 -0.968 30.066 1.00 34.81 98 SER A CA 1
ATOM 740 C C . SER A 1 98 ? 1.405 -2.397 29.895 1.00 34.81 98 SER A C 1
ATOM 742 O O . SER A 1 98 ? 2.609 -2.626 30.018 1.00 34.81 98 SER A O 1
ATOM 744 N N . ARG A 1 99 ? 0.534 -3.363 29.578 1.00 37.81 99 ARG A N 1
ATOM 745 C CA . ARG A 1 99 ? 0.931 -4.726 29.185 1.00 37.81 99 ARG A CA 1
ATOM 746 C C . ARG A 1 99 ? 0.020 -5.286 28.091 1.00 37.81 99 ARG A C 1
ATOM 748 O O . ARG A 1 99 ? -0.762 -6.178 28.362 1.00 37.81 99 ARG A O 1
ATOM 755 N N . ASP A 1 100 ? 0.114 -4.713 26.893 1.00 33.72 100 ASP A N 1
ATOM 756 C CA . ASP A 1 100 ? -0.205 -5.417 25.633 1.00 33.72 100 ASP A CA 1
ATOM 757 C C . ASP A 1 100 ? 0.352 -4.667 24.406 1.00 33.72 100 ASP A C 1
ATOM 759 O O . ASP A 1 100 ? -0.266 -4.520 23.356 1.00 33.72 100 ASP A O 1
ATOM 763 N N . LYS A 1 101 ? 1.562 -4.121 24.555 1.00 41.00 101 LYS A N 1
ATOM 764 C CA . LYS A 1 101 ? 2.353 -3.571 23.451 1.00 41.00 101 LYS A CA 1
ATOM 765 C C . LYS A 1 101 ? 3.737 -4.197 23.548 1.00 41.00 101 LYS A C 1
ATOM 767 O O . LYS A 1 101 ? 4.353 -4.092 24.604 1.00 41.00 101 LYS A O 1
ATOM 772 N N . ASP A 1 102 ? 4.161 -4.834 22.461 1.00 37.31 102 ASP A N 1
ATOM 773 C CA . ASP A 1 102 ? 5.372 -5.654 22.289 1.00 37.31 102 ASP A CA 1
ATOM 774 C C . ASP A 1 102 ? 5.222 -7.156 22.586 1.00 37.31 102 ASP A C 1
ATOM 776 O O . ASP A 1 102 ? 6.086 -7.753 23.232 1.00 37.31 102 ASP A O 1
ATOM 780 N N . GLU A 1 103 ? 4.188 -7.812 22.047 1.00 39.31 103 GLU A N 1
ATOM 781 C CA . GLU A 1 103 ? 4.371 -9.222 21.685 1.00 39.31 103 GLU A CA 1
ATOM 782 C C . GLU A 1 103 ? 4.996 -9.261 20.276 1.00 39.31 103 GLU A C 1
ATOM 784 O O . GLU A 1 103 ? 4.388 -8.761 19.325 1.00 39.31 103 GLU A O 1
ATOM 789 N N . PRO A 1 104 ? 6.246 -9.741 20.117 1.00 46.59 104 PRO A N 1
ATOM 790 C CA . PRO A 1 104 ? 6.846 -9.896 18.800 1.00 46.59 104 PRO A CA 1
ATOM 791 C C . PRO A 1 104 ? 5.955 -10.831 17.983 1.00 46.59 104 PRO A C 1
ATOM 793 O O . PRO A 1 104 ? 5.629 -11.920 18.455 1.00 46.59 104 PRO A O 1
ATOM 796 N N . GLY A 1 105 ? 5.548 -10.378 16.791 1.00 57.84 105 GLY A N 1
ATOM 797 C CA . GLY A 1 105 ? 4.656 -11.121 15.902 1.00 57.84 105 GLY A CA 1
ATOM 798 C C . GLY A 1 105 ? 5.076 -12.583 15.782 1.00 57.84 105 GLY A C 1
ATOM 799 O O . GLY A 1 105 ? 6.272 -12.887 15.765 1.00 57.84 105 GLY A O 1
ATOM 800 N N . ASP A 1 106 ? 4.092 -13.487 15.755 1.00 76.06 106 ASP A N 1
ATOM 801 C CA . ASP A 1 106 ? 4.353 -14.915 15.605 1.00 76.06 106 ASP A CA 1
ATOM 802 C C . ASP A 1 106 ? 5.225 -15.118 14.351 1.00 76.06 106 ASP A C 1
ATOM 804 O O . ASP A 1 106 ? 4.754 -14.898 13.230 1.00 76.06 106 ASP A O 1
ATOM 808 N N . PRO A 1 107 ? 6.496 -15.540 14.499 1.00 77.69 107 PRO A N 1
ATOM 809 C CA . PRO A 1 107 ? 7.419 -15.644 13.375 1.00 77.69 107 PRO A CA 1
ATOM 810 C C . PRO A 1 107 ? 6.935 -16.653 12.327 1.00 77.69 107 PRO A C 1
ATOM 812 O O . PRO A 1 107 ? 7.370 -16.609 11.173 1.00 77.69 107 PRO A O 1
ATOM 815 N N . VAL A 1 108 ? 6.047 -17.577 12.710 1.00 77.06 108 VAL A N 1
ATOM 816 C CA . VAL A 1 108 ? 5.394 -18.501 11.782 1.00 77.06 108 VAL A CA 1
ATOM 817 C C . VAL A 1 108 ? 4.337 -17.773 10.958 1.00 77.06 108 VAL A C 1
ATOM 819 O O . VAL A 1 108 ? 4.328 -17.937 9.736 1.00 77.06 108 VAL A O 1
ATOM 822 N N . ALA A 1 109 ? 3.494 -16.953 11.589 1.00 80.25 109 ALA A N 1
ATOM 823 C CA . ALA A 1 109 ? 2.503 -16.128 10.902 1.00 80.25 109 ALA A CA 1
ATOM 824 C C . ALA A 1 109 ? 3.175 -15.137 9.939 1.00 80.25 109 ALA A C 1
ATOM 826 O O . ALA A 1 109 ? 2.832 -15.110 8.758 1.00 80.25 109 ALA A O 1
ATOM 827 N N . ASP A 1 110 ? 4.224 -14.441 10.382 1.00 86.38 110 ASP A N 1
ATOM 828 C CA . ASP A 1 110 ? 5.005 -13.529 9.537 1.00 86.38 110 ASP A CA 1
ATOM 829 C C . ASP A 1 110 ? 5.586 -14.245 8.310 1.00 86.38 110 ASP A C 1
ATOM 831 O O . ASP A 1 110 ? 5.518 -13.755 7.180 1.00 86.38 110 ASP A O 1
ATOM 835 N N . ALA A 1 111 ? 6.140 -15.446 8.502 1.00 81.19 111 ALA A N 1
ATOM 836 C CA . ALA A 1 111 ? 6.683 -16.237 7.403 1.00 81.19 111 ALA A CA 1
ATOM 837 C C . ALA A 1 111 ? 5.603 -16.690 6.406 1.00 81.19 111 ALA A C 1
ATOM 839 O O . ALA A 1 111 ? 5.897 -16.813 5.211 1.00 81.19 111 ALA A O 1
ATOM 840 N N . ILE A 1 112 ? 4.377 -16.952 6.871 1.00 85.12 112 ILE A N 1
ATOM 841 C CA . ILE A 1 112 ? 3.226 -17.257 6.011 1.00 85.12 112 ILE A CA 1
ATOM 842 C C . ILE A 1 112 ? 2.855 -16.013 5.201 1.00 85.12 112 ILE A C 1
ATOM 844 O O . ILE A 1 112 ? 2.855 -16.079 3.971 1.00 85.12 112 ILE A O 1
ATOM 848 N N . THR A 1 113 ? 2.678 -14.869 5.857 1.00 89.69 113 THR A N 1
ATOM 849 C CA . THR A 1 113 ? 2.350 -13.591 5.216 1.00 89.69 113 THR A CA 1
ATOM 850 C C . THR A 1 113 ? 3.360 -13.208 4.133 1.00 89.69 113 THR A C 1
ATOM 852 O O . THR A 1 113 ? 2.993 -12.881 3.002 1.00 89.69 113 THR A O 1
ATOM 855 N N . VAL A 1 114 ? 4.661 -13.320 4.423 1.00 89.75 114 VAL A N 1
ATOM 856 C CA . VAL A 1 114 ? 5.727 -13.044 3.443 1.00 89.75 114 VAL A CA 1
ATOM 857 C C . VAL A 1 114 ? 5.591 -13.934 2.202 1.00 89.75 114 VAL A C 1
ATOM 859 O O . VAL A 1 114 ? 5.798 -13.467 1.076 1.00 89.75 114 VAL A O 1
ATOM 862 N N . ARG A 1 115 ? 5.238 -15.214 2.374 1.00 88.62 115 ARG A N 1
ATOM 863 C CA . ARG A 1 115 ? 5.037 -16.146 1.251 1.00 88.62 115 ARG A CA 1
ATOM 864 C C . ARG A 1 115 ? 3.808 -15.784 0.430 1.00 88.62 115 ARG A C 1
ATOM 866 O O . ARG A 1 115 ? 3.890 -15.813 -0.796 1.00 88.62 115 ARG A O 1
ATOM 873 N N . GLU A 1 116 ? 2.708 -15.417 1.074 1.00 92.88 116 GLU A N 1
ATOM 874 C CA . GLU A 1 116 ? 1.472 -15.021 0.396 1.00 92.88 116 GLU A CA 1
ATOM 875 C C . GLU A 1 116 ? 1.674 -13.771 -0.462 1.00 92.88 116 GLU A C 1
ATOM 877 O O . GLU A 1 116 ? 1.327 -13.774 -1.648 1.00 92.88 116 GLU A O 1
ATOM 882 N N . VAL A 1 117 ? 2.329 -12.745 0.092 1.00 94.12 117 VAL A N 1
ATOM 883 C CA . VAL A 1 117 ? 2.702 -11.530 -0.648 1.00 94.12 117 VAL A CA 1
ATOM 884 C C . VAL A 1 117 ? 3.605 -11.879 -1.830 1.00 94.12 117 VAL A C 1
ATOM 886 O O . VAL A 1 117 ? 3.350 -11.444 -2.957 1.00 94.12 117 VAL A O 1
ATOM 889 N N . ALA A 1 118 ? 4.628 -12.712 -1.617 1.00 92.69 118 ALA A N 1
ATOM 890 C CA . ALA A 1 118 ? 5.538 -13.125 -2.682 1.00 92.69 118 ALA A CA 1
ATOM 891 C C . ALA A 1 118 ? 4.835 -13.912 -3.798 1.00 92.69 118 ALA A C 1
ATOM 893 O O . ALA A 1 118 ? 5.132 -13.716 -4.981 1.00 92.69 118 ALA A O 1
ATOM 894 N N . ASP A 1 119 ? 3.896 -14.789 -3.453 1.00 91.81 119 ASP A N 1
ATOM 895 C CA . ASP A 1 119 ? 3.140 -15.587 -4.413 1.00 91.81 119 ASP A CA 1
ATOM 896 C C . ASP A 1 119 ? 2.142 -14.738 -5.201 1.00 91.81 119 ASP A C 1
ATOM 898 O O . ASP A 1 119 ? 2.066 -14.867 -6.429 1.00 91.81 119 ASP A O 1
ATOM 902 N N . ALA A 1 120 ? 1.418 -13.836 -4.535 1.00 93.75 120 ALA A N 1
ATOM 903 C CA . ALA A 1 120 ? 0.532 -12.877 -5.187 1.00 93.75 120 ALA A CA 1
ATOM 904 C C . ALA A 1 120 ? 1.313 -11.970 -6.147 1.00 93.75 120 ALA A C 1
ATOM 906 O O . ALA A 1 120 ? 0.956 -11.853 -7.324 1.00 93.75 120 ALA A O 1
ATOM 907 N N . TRP A 1 121 ? 2.436 -11.412 -5.692 1.00 94.94 121 TRP A N 1
ATOM 908 C CA . TRP A 1 121 ? 3.288 -10.557 -6.515 1.00 94.94 121 TRP A CA 1
ATOM 909 C C . TRP A 1 121 ? 3.872 -11.299 -7.720 1.00 94.94 121 TRP A C 1
ATOM 911 O O . TRP A 1 121 ? 3.920 -10.760 -8.827 1.00 94.94 121 TRP A O 1
ATOM 921 N N . ARG A 1 122 ? 4.237 -12.578 -7.567 1.00 94.75 122 ARG A N 1
ATOM 922 C CA . ARG A 1 122 ? 4.709 -13.408 -8.687 1.00 94.75 122 ARG A CA 1
ATOM 923 C C . ARG A 1 122 ? 3.635 -13.598 -9.758 1.00 94.75 122 ARG A C 1
ATOM 925 O O . ARG A 1 122 ? 3.964 -13.558 -10.944 1.00 94.75 122 ARG A O 1
ATOM 932 N N . ARG A 1 123 ? 2.367 -13.781 -9.367 1.00 95.69 123 ARG A N 1
ATOM 933 C CA . ARG A 1 123 ? 1.235 -13.857 -10.313 1.00 95.69 123 ARG A CA 1
ATOM 934 C C . ARG A 1 123 ? 1.057 -12.531 -11.053 1.00 95.69 123 ARG A C 1
ATOM 936 O O . ARG A 1 123 ? 0.920 -12.546 -12.275 1.00 95.69 123 ARG A O 1
ATOM 943 N N . ILE A 1 124 ? 1.137 -11.405 -10.338 1.00 93.44 124 ILE A N 1
ATOM 944 C CA . ILE A 1 124 ? 1.050 -10.054 -10.917 1.00 93.44 124 ILE A CA 1
ATOM 945 C C . ILE A 1 124 ? 2.182 -9.824 -11.923 1.00 93.44 124 ILE A C 1
ATOM 947 O O . ILE A 1 124 ? 1.912 -9.493 -13.075 1.00 93.44 124 ILE A O 1
ATOM 951 N N . ILE A 1 125 ? 3.438 -10.080 -11.546 1.00 94.31 125 ILE A N 1
ATOM 952 C CA . ILE A 1 125 ? 4.588 -9.958 -12.455 1.00 94.31 125 ILE A CA 1
ATOM 953 C C . ILE A 1 125 ? 4.431 -10.868 -13.676 1.00 94.31 125 ILE A C 1
ATOM 955 O O . ILE A 1 125 ? 4.727 -10.448 -14.794 1.00 94.31 125 ILE A O 1
ATOM 959 N N . GLY A 1 126 ? 3.983 -12.112 -13.485 1.00 95.38 126 GLY A N 1
ATOM 960 C CA . GLY A 1 126 ? 3.742 -13.043 -14.587 1.00 95.38 126 GLY A CA 1
ATOM 961 C C . GLY A 1 126 ? 2.714 -12.499 -15.579 1.00 95.38 126 GLY A C 1
ATOM 962 O O . GLY A 1 126 ? 2.933 -12.557 -16.789 1.00 95.38 126 GLY A O 1
ATOM 963 N N . TRP A 1 127 ? 1.635 -11.905 -15.067 1.00 95.06 127 TRP A N 1
ATOM 964 C CA . TRP A 1 127 ? 0.622 -11.256 -15.889 1.00 95.06 127 TRP A CA 1
ATOM 965 C C . TRP A 1 127 ? 1.168 -10.013 -16.603 1.00 95.06 127 TRP A C 1
ATOM 967 O O . TRP A 1 127 ? 0.977 -9.890 -17.814 1.00 95.06 127 TRP A O 1
ATOM 977 N N . LEU A 1 128 ? 1.892 -9.134 -15.900 1.00 92.50 128 LEU A N 1
ATOM 978 C CA . LEU A 1 128 ? 2.465 -7.908 -16.467 1.00 92.50 128 LEU A CA 1
ATOM 979 C C . LEU A 1 128 ? 3.469 -8.217 -17.581 1.00 92.50 128 LEU A C 1
ATOM 981 O O . LEU A 1 128 ? 3.376 -7.641 -18.658 1.00 92.50 128 LEU A O 1
ATOM 985 N N . LYS A 1 129 ? 4.364 -9.192 -17.390 1.00 94.38 129 LYS A N 1
ATOM 986 C CA . LYS A 1 129 ? 5.318 -9.622 -18.428 1.00 94.38 129 LYS A CA 1
ATOM 987 C C . LYS A 1 129 ? 4.646 -10.016 -19.741 1.00 94.38 129 LYS A C 1
ATOM 989 O O . LYS A 1 129 ? 5.221 -9.802 -20.803 1.00 94.38 129 LYS A O 1
ATOM 994 N N . HIS A 1 130 ? 3.468 -10.633 -19.662 1.00 94.62 130 HIS A N 1
ATOM 995 C CA . HIS A 1 130 ? 2.754 -11.126 -20.835 1.00 94.62 130 HIS A CA 1
ATOM 996 C C . HIS A 1 130 ? 1.833 -10.071 -21.459 1.00 94.62 130 HIS A C 1
ATOM 998 O O . HIS A 1 130 ? 1.754 -9.984 -22.680 1.00 94.62 130 HIS A O 1
ATOM 1004 N N . ASN A 1 131 ? 1.143 -9.279 -20.635 1.00 92.19 131 ASN A N 1
ATOM 1005 C CA . ASN A 1 131 ? 0.050 -8.410 -21.083 1.00 92.19 131 ASN A CA 1
ATOM 1006 C C . ASN A 1 131 ? 0.411 -6.918 -21.102 1.00 92.19 131 ASN A C 1
ATOM 1008 O O . ASN A 1 131 ? -0.213 -6.155 -21.833 1.00 92.19 131 ASN A O 1
ATOM 1012 N N . ALA A 1 132 ? 1.394 -6.496 -20.307 1.00 91.19 132 ALA A N 1
ATOM 1013 C CA . ALA A 1 132 ? 1.806 -5.101 -20.157 1.00 91.19 132 ALA A CA 1
ATOM 1014 C C . ALA A 1 132 ? 3.336 -5.000 -19.958 1.00 91.19 132 ALA A C 1
ATOM 1016 O O . ALA A 1 132 ? 3.800 -4.598 -18.887 1.00 91.19 132 ALA A O 1
ATOM 1017 N N . PRO A 1 133 ? 4.142 -5.397 -20.964 1.00 92.12 133 PRO A N 1
ATOM 1018 C CA . PRO A 1 133 ? 5.596 -5.489 -20.830 1.00 92.12 133 PRO A CA 1
ATOM 1019 C C . PRO A 1 133 ? 6.262 -4.143 -20.515 1.00 92.12 133 PRO A C 1
ATOM 1021 O O . PRO A 1 133 ? 7.245 -4.122 -19.780 1.00 92.12 133 PRO A O 1
ATOM 1024 N N . ASP A 1 134 ? 5.705 -3.032 -21.001 1.00 90.75 134 ASP A N 1
ATOM 1025 C CA . ASP A 1 134 ? 6.207 -1.689 -20.694 1.00 90.75 134 ASP A CA 1
ATOM 1026 C C . ASP A 1 134 ? 6.000 -1.343 -19.211 1.00 90.75 134 ASP A C 1
ATOM 1028 O O . ASP A 1 134 ? 6.933 -0.905 -18.543 1.00 90.75 134 ASP A O 1
ATOM 1032 N N . SER A 1 135 ? 4.812 -1.622 -18.659 1.00 90.81 135 SER A N 1
ATOM 1033 C CA . SER A 1 135 ? 4.539 -1.465 -17.223 1.00 90.81 135 SER A CA 1
ATOM 1034 C C . SER A 1 135 ? 5.404 -2.394 -16.374 1.00 90.81 135 SER A C 1
ATOM 1036 O O . SER A 1 135 ? 5.854 -2.006 -15.303 1.00 90.81 135 SER A O 1
ATOM 1038 N N . TYR A 1 136 ? 5.675 -3.616 -16.847 1.00 93.19 136 TYR A N 1
ATOM 1039 C CA . TYR A 1 136 ? 6.621 -4.512 -16.182 1.00 93.19 136 TYR A CA 1
ATOM 1040 C C . TYR A 1 136 ? 8.042 -3.929 -16.162 1.00 93.19 136 TYR A C 1
ATOM 1042 O O . TYR A 1 136 ? 8.718 -4.011 -15.141 1.00 93.19 136 TYR A O 1
ATOM 1050 N N . ALA A 1 137 ? 8.492 -3.341 -17.272 1.00 93.12 137 ALA A N 1
ATOM 1051 C CA . ALA A 1 137 ? 9.820 -2.743 -17.385 1.00 93.12 137 ALA A CA 1
ATOM 1052 C C . ALA A 1 137 ? 9.998 -1.482 -16.520 1.00 93.12 137 ALA A C 1
ATOM 1054 O O . ALA A 1 137 ? 11.131 -1.142 -16.188 1.00 93.12 137 ALA A O 1
ATOM 1055 N N . ALA A 1 138 ? 8.902 -0.812 -16.153 1.00 93.00 138 ALA A N 1
ATOM 1056 C CA . ALA A 1 138 ? 8.903 0.361 -15.279 1.00 93.00 138 ALA A CA 1
ATOM 1057 C C . ALA A 1 138 ? 8.963 0.032 -13.775 1.00 93.00 138 ALA A C 1
ATOM 1059 O O . ALA A 1 138 ? 9.244 0.914 -12.960 1.00 93.00 138 ALA A O 1
ATOM 1060 N N . LEU A 1 139 ? 8.733 -1.231 -13.393 1.00 94.31 139 LEU A N 1
ATOM 1061 C CA . LEU A 1 139 ? 8.861 -1.665 -12.003 1.00 94.31 139 LEU A CA 1
ATOM 1062 C C . LEU A 1 139 ? 10.316 -1.596 -11.545 1.00 94.31 139 LEU A C 1
ATOM 1064 O O . LEU A 1 139 ? 11.226 -2.121 -12.194 1.00 94.31 139 LEU A O 1
ATOM 1068 N N . ARG A 1 140 ? 10.532 -1.016 -10.365 1.00 94.88 140 ARG A N 1
ATOM 1069 C CA . ARG A 1 140 ? 11.852 -0.996 -9.744 1.00 94.88 140 ARG A CA 1
ATOM 1070 C C . ARG A 1 140 ? 12.195 -2.346 -9.141 1.00 94.88 140 ARG A C 1
ATOM 1072 O O . ARG A 1 140 ? 11.338 -3.093 -8.674 1.00 94.88 140 ARG A O 1
ATOM 1079 N N . ALA A 1 141 ? 13.493 -2.627 -9.088 1.00 95.06 141 ALA A N 1
ATOM 1080 C CA . ALA A 1 141 ? 13.992 -3.742 -8.300 1.00 95.06 141 ALA A CA 1
ATOM 1081 C C . ALA A 1 141 ? 13.574 -3.594 -6.828 1.00 95.06 141 ALA A C 1
ATOM 1083 O O . ALA A 1 141 ? 13.369 -2.485 -6.333 1.00 95.06 141 ALA A O 1
ATOM 1084 N N . GLY A 1 142 ? 13.457 -4.725 -6.138 1.00 95.56 142 GLY A N 1
ATOM 1085 C CA . GLY A 1 142 ? 13.164 -4.759 -4.713 1.00 95.56 142 GLY A CA 1
ATOM 1086 C C . GLY A 1 142 ? 14.156 -3.955 -3.873 1.00 95.56 142 GLY A C 1
ATOM 1087 O O . GLY A 1 142 ? 15.352 -3.892 -4.171 1.00 95.56 142 GLY A O 1
ATOM 1088 N N . ALA A 1 143 ? 13.645 -3.338 -2.815 1.00 96.12 143 ALA A N 1
ATOM 1089 C CA . ALA A 1 143 ? 14.424 -2.561 -1.870 1.00 96.12 143 ALA A CA 1
ATOM 1090 C C . ALA A 1 143 ? 15.297 -3.463 -0.987 1.00 96.12 143 ALA A C 1
ATOM 1092 O O . ALA A 1 143 ? 14.932 -4.585 -0.631 1.00 96.12 143 ALA A O 1
ATOM 1093 N N . SER A 1 144 ? 16.458 -2.942 -0.588 1.00 95.56 144 SER A N 1
ATOM 1094 C CA . SER A 1 144 ? 17.284 -3.595 0.425 1.00 95.56 144 SER A CA 1
ATOM 1095 C C . SER A 1 144 ? 16.676 -3.401 1.823 1.00 95.56 144 SER A C 1
ATOM 1097 O O . SER A 1 144 ? 16.021 -2.384 2.070 1.00 95.56 144 SER A O 1
ATOM 1099 N N . PRO A 1 145 ? 16.946 -4.305 2.785 1.00 94.75 145 PRO A N 1
ATOM 1100 C CA . PRO A 1 145 ? 16.502 -4.123 4.168 1.00 94.75 145 PRO A CA 1
ATOM 1101 C C . PRO A 1 145 ? 16.965 -2.795 4.785 1.00 94.75 145 PRO A C 1
ATOM 1103 O O . PRO A 1 145 ? 16.223 -2.179 5.541 1.00 94.75 145 PRO A O 1
ATOM 1106 N N . ALA A 1 146 ? 18.163 -2.325 4.416 1.00 95.31 146 ALA A N 1
ATOM 1107 C CA . ALA A 1 146 ? 18.700 -1.047 4.876 1.00 95.31 146 ALA A CA 1
ATOM 1108 C C . ALA A 1 146 ? 17.916 0.157 4.328 1.00 95.31 146 ALA A C 1
ATOM 1110 O O . ALA A 1 146 ? 17.694 1.118 5.056 1.00 95.31 146 ALA A O 1
ATOM 1111 N N . ALA A 1 147 ? 17.468 0.104 3.069 1.00 96.12 147 ALA A N 1
ATOM 1112 C CA . ALA A 1 147 ? 16.639 1.162 2.495 1.00 96.12 147 ALA A CA 1
ATOM 1113 C C . ALA A 1 147 ? 15.261 1.229 3.171 1.00 96.12 147 ALA A C 1
ATOM 1115 O O . ALA A 1 147 ? 14.753 2.318 3.413 1.00 96.12 147 ALA A O 1
ATOM 1116 N N . ILE A 1 148 ? 14.682 0.072 3.505 1.00 95.62 148 ILE A N 1
ATOM 1117 C CA . ILE A 1 148 ? 13.408 -0.003 4.232 1.00 95.62 148 ILE A CA 1
ATOM 1118 C C . ILE A 1 148 ? 13.571 0.544 5.655 1.00 95.62 148 ILE A C 1
ATOM 1120 O O . ILE A 1 148 ? 12.744 1.332 6.090 1.00 95.62 148 ILE A O 1
ATOM 1124 N N . ALA A 1 149 ? 14.651 0.185 6.355 1.00 95.19 149 ALA A N 1
ATOM 1125 C CA . ALA A 1 149 ? 14.928 0.707 7.695 1.00 95.19 149 ALA A CA 1
ATOM 1126 C C . ALA A 1 149 ? 15.120 2.235 7.703 1.00 95.19 149 ALA A C 1
ATOM 1128 O O . ALA A 1 149 ? 14.617 2.908 8.594 1.00 95.19 149 ALA A O 1
ATOM 1129 N N . ALA A 1 150 ? 15.792 2.792 6.689 1.00 95.75 150 ALA A N 1
ATOM 1130 C CA . ALA A 1 150 ? 15.932 4.241 6.551 1.00 95.75 150 ALA A CA 1
ATOM 1131 C C . ALA A 1 150 ? 14.584 4.940 6.303 1.00 95.75 150 ALA A C 1
ATOM 1133 O O . ALA A 1 150 ? 14.356 6.032 6.814 1.00 95.75 150 ALA A O 1
ATOM 1134 N N . LEU A 1 151 ? 13.682 4.313 5.538 1.00 96.12 151 LEU A N 1
ATOM 1135 C CA . LEU A 1 151 ? 12.324 4.824 5.353 1.00 96.12 151 LEU A CA 1
ATOM 1136 C C . LEU A 1 151 ? 11.518 4.754 6.658 1.00 96.12 151 LEU A C 1
ATOM 1138 O O . LEU A 1 151 ? 10.818 5.699 6.988 1.00 96.12 151 LEU A O 1
ATOM 1142 N N . GLU A 1 152 ? 11.636 3.664 7.413 1.00 96.00 152 GLU A N 1
ATOM 1143 C CA . GLU A 1 152 ? 10.996 3.504 8.726 1.00 96.00 152 GLU A CA 1
ATOM 1144 C C . GLU A 1 152 ? 11.395 4.627 9.692 1.00 96.00 152 GLU A C 1
ATOM 1146 O O . GLU A 1 152 ? 10.540 5.230 10.341 1.00 96.00 152 GLU A O 1
ATOM 1151 N N . GLU A 1 153 ? 12.690 4.951 9.728 1.00 95.50 153 GLU A N 1
ATOM 1152 C CA . GLU A 1 153 ? 13.242 6.051 10.521 1.00 95.50 153 GLU A CA 1
ATOM 1153 C C . GLU A 1 153 ? 12.714 7.419 10.060 1.00 95.50 153 GLU A C 1
ATOM 1155 O O . GLU A 1 153 ? 12.332 8.235 10.896 1.00 95.50 153 GLU A O 1
ATOM 1160 N N . ASP A 1 154 ? 12.642 7.662 8.747 1.00 95.12 154 ASP A N 1
ATOM 1161 C CA . ASP A 1 154 ? 12.138 8.924 8.183 1.00 95.12 154 ASP A CA 1
ATOM 1162 C C . ASP A 1 154 ? 10.634 9.128 8.433 1.00 95.12 154 ASP A C 1
ATOM 1164 O O . ASP A 1 154 ? 10.187 10.245 8.698 1.00 95.12 154 ASP A O 1
ATOM 1168 N N . LEU A 1 155 ? 9.843 8.052 8.385 1.00 94.44 155 LEU A N 1
ATOM 1169 C CA . LEU A 1 155 ? 8.407 8.100 8.671 1.00 94.44 155 LEU A CA 1
ATOM 1170 C C . LEU A 1 155 ? 8.115 8.160 10.178 1.00 94.44 155 LEU A C 1
ATOM 1172 O O . LEU A 1 155 ? 7.094 8.722 10.582 1.00 94.44 155 LEU A O 1
ATOM 1176 N N . GLY A 1 156 ? 8.991 7.578 11.002 1.00 94.62 156 GLY A N 1
ATOM 1177 C CA . GLY A 1 156 ? 8.765 7.385 12.434 1.00 94.62 156 GLY A CA 1
ATOM 1178 C C . GLY A 1 156 ? 7.676 6.350 12.741 1.00 94.62 156 GLY A C 1
ATOM 1179 O O . GLY A 1 156 ? 7.064 6.412 13.806 1.00 94.62 156 GLY A O 1
ATOM 1180 N N . ILE A 1 157 ? 7.405 5.430 11.807 1.00 92.88 157 ILE A N 1
ATOM 1181 C CA . ILE A 1 157 ? 6.351 4.409 11.904 1.00 92.88 157 ILE A CA 1
ATOM 1182 C C . ILE A 1 157 ? 6.970 3.045 11.600 1.00 92.88 157 ILE A C 1
ATOM 1184 O O . ILE A 1 157 ? 7.596 2.920 10.545 1.00 92.88 157 ILE A O 1
ATOM 1188 N N . PRO A 1 158 ? 6.753 2.012 12.433 1.00 92.00 158 PRO A N 1
ATOM 1189 C CA . PRO A 1 158 ? 7.162 0.656 12.096 1.00 92.00 158 PRO A CA 1
ATOM 1190 C C . PRO A 1 158 ? 6.418 0.166 10.848 1.00 92.00 158 PRO A C 1
ATOM 1192 O O . PRO A 1 158 ? 5.191 0.216 10.774 1.00 92.00 158 PRO A O 1
ATOM 1195 N N . ILE A 1 159 ? 7.163 -0.311 9.851 1.00 92.56 159 ILE A N 1
ATOM 1196 C CA . ILE A 1 159 ? 6.583 -0.778 8.586 1.00 92.56 159 ILE A CA 1
ATOM 1197 C C . ILE A 1 159 ? 6.001 -2.191 8.780 1.00 92.56 159 ILE A C 1
ATOM 1199 O O . ILE A 1 159 ? 6.773 -3.096 9.124 1.00 92.56 159 ILE A O 1
ATOM 1203 N N . PRO A 1 160 ? 4.698 -2.413 8.493 1.00 93.19 160 PRO A N 1
ATOM 1204 C CA . PRO A 1 160 ? 4.069 -3.732 8.587 1.00 93.19 160 PRO A CA 1
ATOM 1205 C C . PRO A 1 160 ? 4.761 -4.794 7.724 1.00 93.19 160 PRO A C 1
ATOM 1207 O O . PRO A 1 160 ? 5.322 -4.491 6.661 1.00 93.19 160 PRO A O 1
ATOM 1210 N N . VAL A 1 161 ? 4.718 -6.053 8.169 1.00 92.12 161 VAL A N 1
ATOM 1211 C CA . VAL A 1 161 ? 5.452 -7.170 7.549 1.00 92.12 161 VAL A CA 1
ATOM 1212 C C . VAL A 1 161 ? 5.048 -7.398 6.089 1.00 92.12 161 VAL A C 1
ATOM 1214 O O . VAL A 1 161 ? 5.912 -7.628 5.238 1.00 92.12 161 VAL A O 1
ATOM 1217 N N . GLU A 1 162 ? 3.766 -7.237 5.765 1.00 92.69 162 GLU A N 1
ATOM 1218 C CA . GLU A 1 162 ? 3.196 -7.349 4.420 1.00 92.69 162 GLU A CA 1
ATOM 1219 C C . GLU A 1 162 ? 3.828 -6.322 3.475 1.00 92.69 162 GLU A C 1
ATOM 1221 O O . GLU A 1 162 ? 4.258 -6.643 2.363 1.00 92.69 162 GLU A O 1
ATOM 1226 N N . LEU A 1 163 ? 3.901 -5.069 3.933 1.00 95.12 163 LEU A N 1
ATOM 1227 C CA . LEU A 1 163 ? 4.409 -3.953 3.145 1.00 95.12 163 LEU A CA 1
ATOM 1228 C C . LEU A 1 163 ? 5.924 -4.051 2.977 1.00 95.12 163 LEU A C 1
ATOM 1230 O O . LEU A 1 163 ? 6.440 -3.840 1.877 1.00 95.12 163 LEU A O 1
ATOM 1234 N N . ARG A 1 164 ? 6.638 -4.465 4.031 1.00 95.62 164 ARG A N 1
ATOM 1235 C CA . ARG A 1 164 ? 8.065 -4.795 3.953 1.00 95.62 164 ARG A CA 1
ATOM 1236 C C . ARG A 1 164 ? 8.315 -5.882 2.909 1.00 95.62 164 ARG A C 1
ATOM 1238 O O . ARG A 1 164 ? 9.202 -5.716 2.072 1.00 95.62 164 ARG A O 1
ATOM 1245 N N . ALA A 1 165 ? 7.532 -6.962 2.922 1.00 95.31 165 ALA A N 1
ATOM 1246 C CA . ALA A 1 165 ? 7.654 -8.053 1.957 1.00 95.31 165 ALA A CA 1
ATOM 1247 C C . ALA A 1 165 ? 7.422 -7.571 0.518 1.00 95.31 165 ALA A C 1
ATOM 1249 O O . ALA A 1 165 ? 8.207 -7.901 -0.373 1.00 95.31 165 ALA A O 1
ATOM 1250 N N . LEU A 1 166 ? 6.398 -6.740 0.290 1.00 95.69 166 LEU A N 1
ATOM 1251 C CA . LEU A 1 166 ? 6.132 -6.144 -1.021 1.00 95.69 166 LEU A CA 1
ATOM 1252 C C . LEU A 1 166 ? 7.299 -5.264 -1.486 1.00 95.69 166 LEU A C 1
ATOM 1254 O O . LEU A 1 166 ? 7.775 -5.413 -2.612 1.00 95.69 166 LEU A O 1
ATOM 1258 N N . TRP A 1 167 ? 7.803 -4.382 -0.624 1.00 96.94 167 TRP A N 1
ATOM 1259 C CA . TRP A 1 167 ? 8.900 -3.482 -0.973 1.00 96.94 167 TRP A CA 1
ATOM 1260 C C . TRP A 1 167 ? 10.225 -4.198 -1.214 1.00 96.94 167 TRP A C 1
ATOM 1262 O O . TRP A 1 167 ? 10.991 -3.774 -2.077 1.00 96.94 167 TRP A O 1
ATOM 1272 N N . MET A 1 168 ? 10.473 -5.328 -0.549 1.00 96.56 168 MET A N 1
ATOM 1273 C CA . MET A 1 168 ? 11.605 -6.208 -0.870 1.00 96.56 168 MET A CA 1
ATOM 1274 C C . MET A 1 168 ? 11.496 -6.854 -2.258 1.00 96.56 168 MET A C 1
ATOM 1276 O O . MET A 1 168 ? 12.501 -7.327 -2.787 1.00 96.56 168 MET A O 1
ATOM 1280 N N . LEU A 1 169 ? 10.308 -6.877 -2.865 1.00 96.56 169 LEU A N 1
ATOM 1281 C CA . LEU A 1 169 ? 10.084 -7.397 -4.215 1.00 96.56 169 LEU A CA 1
ATOM 1282 C C . LEU A 1 169 ? 10.038 -6.287 -5.273 1.00 96.56 169 LEU A C 1
ATOM 1284 O O . LEU A 1 169 ? 10.435 -6.532 -6.412 1.00 96.56 169 LEU A O 1
ATOM 1288 N N . THR A 1 170 ? 9.569 -5.088 -4.914 1.00 96.06 170 THR A N 1
ATOM 1289 C CA . THR A 1 170 ? 9.494 -3.920 -5.804 1.00 96.06 170 THR A CA 1
ATOM 1290 C C . THR A 1 170 ? 9.585 -2.604 -5.024 1.00 96.06 170 THR A C 1
ATOM 1292 O O . THR A 1 170 ? 8.747 -2.307 -4.178 1.00 96.06 170 THR A O 1
ATOM 1295 N N . ALA A 1 171 ? 10.573 -1.760 -5.323 1.00 94.88 171 ALA A N 1
ATOM 1296 C CA . ALA A 1 171 ? 10.749 -0.459 -4.660 1.00 94.88 171 ALA A CA 1
ATOM 1297 C C . ALA A 1 171 ? 9.941 0.678 -5.325 1.00 94.88 171 ALA A C 1
ATOM 1299 O O . ALA A 1 171 ? 10.430 1.802 -5.467 1.00 94.88 171 ALA A O 1
ATOM 1300 N N . GLY A 1 172 ? 8.724 0.368 -5.776 1.00 93.50 172 GLY A N 1
ATOM 1301 C CA . GLY A 1 172 ? 7.857 1.283 -6.520 1.00 93.50 172 GLY A CA 1
ATOM 1302 C C . GLY A 1 172 ? 7.900 1.105 -8.040 1.00 93.50 172 GLY A C 1
ATOM 1303 O O . GLY A 1 172 ? 8.455 0.139 -8.569 1.00 93.50 172 GLY A O 1
ATOM 1304 N N . ASP A 1 173 ? 7.271 2.047 -8.729 1.00 91.62 173 ASP A N 1
ATOM 1305 C CA . ASP A 1 173 ? 7.024 2.049 -10.168 1.00 91.62 173 ASP A CA 1
ATOM 1306 C C . ASP A 1 173 ? 7.381 3.427 -10.743 1.00 91.62 173 ASP A C 1
ATOM 1308 O O . ASP A 1 173 ? 6.826 4.437 -10.318 1.00 91.62 173 ASP A O 1
ATOM 1312 N N . ASP A 1 174 ? 8.315 3.481 -11.697 1.00 89.38 174 ASP A N 1
ATOM 1313 C CA . ASP A 1 174 ? 8.668 4.737 -12.382 1.00 89.38 174 ASP A CA 1
ATOM 1314 C C . ASP A 1 174 ? 7.616 5.147 -13.435 1.00 89.38 174 ASP A C 1
ATOM 1316 O O . ASP A 1 174 ? 7.641 6.267 -13.952 1.00 89.38 174 ASP A O 1
ATOM 1320 N N . GLY A 1 175 ? 6.674 4.251 -13.740 1.00 88.00 175 GLY A N 1
ATOM 1321 C CA . GLY A 1 175 ? 5.680 4.396 -14.788 1.00 88.00 175 GLY A CA 1
ATOM 1322 C C . GLY A 1 175 ? 6.250 4.220 -16.197 1.00 88.00 175 GLY A C 1
ATOM 1323 O O . GLY A 1 175 ? 7.416 4.486 -16.486 1.00 88.00 175 GLY A O 1
ATOM 1324 N N . ALA A 1 176 ? 5.394 3.798 -17.124 1.00 86.25 176 ALA A N 1
ATOM 1325 C CA . ALA A 1 176 ? 5.707 3.682 -18.544 1.00 86.25 176 ALA A CA 1
ATOM 1326 C C . ALA A 1 176 ? 4.790 4.595 -19.359 1.00 86.25 176 ALA A C 1
ATOM 1328 O O . ALA A 1 176 ? 3.572 4.448 -19.333 1.00 86.25 176 ALA A O 1
ATOM 1329 N N . ASN A 1 177 ? 5.358 5.550 -20.101 1.00 80.69 177 ASN A N 1
ATOM 1330 C CA . ASN A 1 177 ? 4.599 6.505 -20.925 1.00 80.69 177 ASN A CA 1
ATOM 1331 C C . ASN A 1 177 ? 3.533 7.304 -20.141 1.00 80.69 177 ASN A C 1
ATOM 1333 O O . ASN A 1 177 ? 2.473 7.624 -20.677 1.00 80.69 177 ASN A O 1
ATOM 1337 N N . GLY A 1 178 ? 3.801 7.609 -18.866 1.00 78.25 178 GLY A N 1
ATOM 133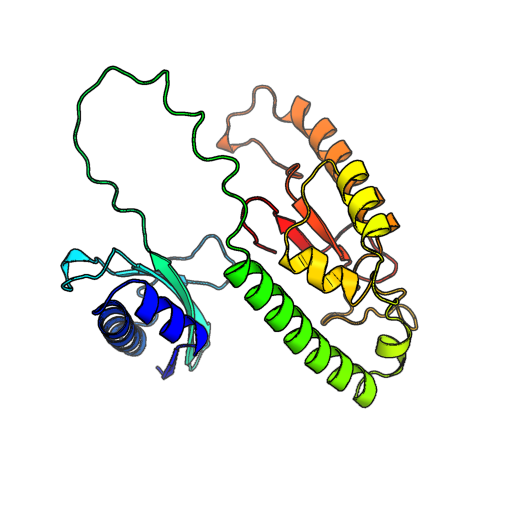8 C CA . GLY A 1 178 ? 2.845 8.272 -17.970 1.00 78.25 178 GLY A CA 1
ATOM 1339 C C . GLY A 1 178 ? 1.801 7.333 -17.361 1.00 78.25 178 GLY A C 1
ATOM 1340 O O . GLY A 1 178 ? 0.870 7.812 -16.710 1.00 78.25 178 GLY A O 1
ATOM 1341 N N . TRP A 1 179 ? 1.956 6.017 -17.554 1.00 83.44 179 TRP A N 1
ATOM 1342 C CA . TRP A 1 179 ? 1.063 5.010 -17.002 1.00 83.44 179 TRP A CA 1
ATOM 1343 C C . TRP A 1 179 ? 1.695 4.212 -15.865 1.00 83.44 179 TRP A C 1
ATOM 1345 O O . TRP A 1 179 ? 2.833 3.770 -15.988 1.00 83.44 179 TRP A O 1
ATOM 1355 N N . GLY A 1 180 ? 0.957 4.017 -14.775 1.00 86.94 180 GLY A N 1
ATOM 1356 C CA . GLY A 1 180 ? 1.357 3.150 -13.672 1.00 86.94 180 GLY A CA 1
ATOM 1357 C C . GLY A 1 180 ? 1.013 1.677 -13.920 1.00 86.94 180 GLY A C 1
ATOM 1358 O O . GLY A 1 180 ? 0.209 1.335 -14.792 1.00 86.94 180 GLY A O 1
ATOM 1359 N N . CYS A 1 181 ? 1.636 0.787 -13.155 1.00 88.56 181 CYS A N 1
ATOM 1360 C CA . CYS A 1 181 ? 1.524 -0.664 -13.292 1.00 88.56 181 CYS A CA 1
ATOM 1361 C C . CYS A 1 181 ? 0.267 -1.261 -12.641 1.00 88.56 181 CYS A C 1
ATOM 1363 O O . CYS A 1 181 ? -0.054 -2.427 -12.887 1.00 88.56 181 CYS A O 1
ATOM 1365 N N . LEU A 1 182 ? -0.446 -0.489 -11.815 1.00 90.06 182 LEU A N 1
ATOM 1366 C CA . LEU A 1 182 ? -1.646 -0.937 -11.115 1.00 90.06 182 LEU A CA 1
ATOM 1367 C C . LEU A 1 182 ? -2.924 -0.588 -11.897 1.00 90.06 182 LEU A C 1
ATOM 1369 O O . LEU A 1 182 ? -2.941 0.331 -12.724 1.00 90.06 182 LEU A O 1
ATOM 1373 N N . PRO A 1 183 ? -4.045 -1.282 -11.614 1.00 86.25 183 PRO A N 1
ATOM 1374 C CA . PRO A 1 183 ? -5.339 -0.942 -12.191 1.00 86.25 183 PRO A CA 1
ATOM 1375 C C . PRO A 1 183 ? -5.679 0.545 -12.042 1.00 86.25 183 PRO A C 1
ATOM 1377 O O . PRO A 1 183 ? -5.291 1.198 -11.076 1.00 86.25 183 PRO A O 1
ATOM 1380 N N . ARG A 1 184 ? -6.463 1.072 -12.990 1.00 85.44 184 ARG A N 1
ATOM 1381 C CA . ARG A 1 184 ? -6.858 2.494 -13.051 1.00 85.44 184 ARG A CA 1
ATOM 1382 C C . ARG A 1 184 ? -5.689 3.472 -13.212 1.00 85.44 184 ARG A C 1
ATOM 1384 O O . ARG A 1 184 ? -5.834 4.638 -12.860 1.00 85.44 184 ARG A O 1
ATOM 1391 N N . ASN A 1 185 ? -4.584 3.009 -13.791 1.00 86.56 185 ASN A N 1
ATOM 1392 C CA . ASN A 1 185 ? -3.391 3.810 -14.036 1.00 86.56 185 ASN A CA 1
ATOM 1393 C C . ASN A 1 185 ? -2.660 4.290 -12.771 1.00 86.56 185 ASN A C 1
ATOM 1395 O O . ASN A 1 185 ? -1.942 5.288 -12.792 1.00 86.56 185 ASN A O 1
ATOM 1399 N N . MET A 1 186 ? -2.866 3.594 -11.657 1.00 91.94 186 MET A N 1
ATOM 1400 C CA . MET A 1 186 ? -2.197 3.919 -10.406 1.00 91.94 186 MET A CA 1
ATOM 1401 C C . MET A 1 186 ? -0.762 3.385 -10.412 1.00 91.94 186 MET A C 1
ATOM 1403 O O . MET A 1 186 ? -0.461 2.401 -11.090 1.00 91.94 186 MET A O 1
ATOM 1407 N N . ALA A 1 187 ? 0.117 4.017 -9.640 1.00 93.75 187 ALA A N 1
ATOM 1408 C CA . ALA A 1 187 ? 1.522 3.631 -9.535 1.00 93.75 187 ALA A CA 1
ATOM 1409 C C . ALA A 1 187 ? 1.876 3.271 -8.092 1.00 93.75 187 ALA A C 1
ATOM 1411 O O . ALA A 1 187 ? 1.404 3.917 -7.154 1.00 93.75 187 ALA A O 1
ATOM 1412 N N . LEU A 1 188 ? 2.713 2.248 -7.911 1.00 95.00 188 LEU A N 1
ATOM 1413 C CA . LEU A 1 188 ? 3.334 1.988 -6.613 1.00 95.00 188 LEU A CA 1
ATOM 1414 C C . LEU A 1 188 ? 4.334 3.104 -6.315 1.00 95.00 188 LEU A C 1
ATOM 1416 O O . LEU A 1 188 ? 5.235 3.355 -7.114 1.00 95.00 188 LEU A O 1
ATOM 1420 N N . MET A 1 189 ? 4.181 3.754 -5.166 1.00 95.88 189 MET A N 1
ATOM 1421 C CA . MET A 1 189 ? 5.026 4.889 -4.806 1.00 95.88 189 MET A CA 1
ATOM 1422 C C . MET A 1 189 ? 6.458 4.442 -4.535 1.00 95.88 189 MET A C 1
ATOM 1424 O O . MET A 1 189 ? 6.714 3.395 -3.931 1.00 95.88 189 MET A O 1
ATOM 1428 N N . ARG A 1 190 ? 7.399 5.270 -4.972 1.00 94.94 190 ARG A N 1
ATOM 1429 C CA . ARG A 1 190 ? 8.827 5.137 -4.678 1.00 94.94 190 ARG A CA 1
ATOM 1430 C C . ARG A 1 190 ? 9.102 5.704 -3.287 1.00 94.94 190 ARG A C 1
ATOM 1432 O O . ARG A 1 190 ? 8.348 6.539 -2.801 1.00 94.94 190 ARG A O 1
ATOM 1439 N N . PHE A 1 191 ? 10.176 5.279 -2.625 1.00 95.62 191 PHE A N 1
ATOM 1440 C CA . PHE A 1 191 ? 10.411 5.665 -1.221 1.00 95.62 191 PHE A CA 1
ATOM 1441 C C . PHE A 1 191 ? 10.520 7.183 -1.023 1.00 95.62 191 PHE A C 1
ATOM 1443 O O . PHE A 1 191 ? 9.962 7.714 -0.070 1.00 95.62 191 PH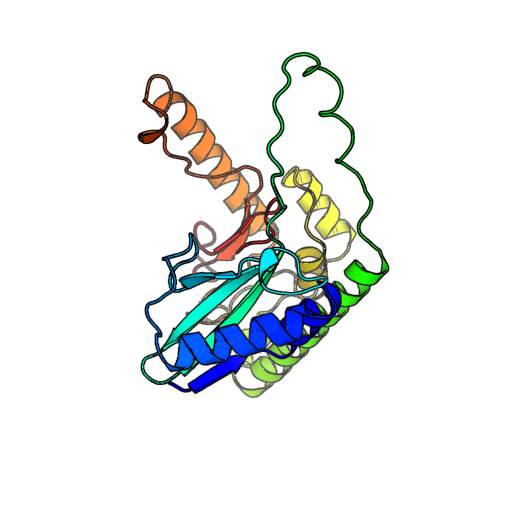E A O 1
ATOM 1450 N N . ASP A 1 192 ? 11.151 7.896 -1.958 1.00 94.19 192 ASP A N 1
ATOM 1451 C CA . ASP A 1 192 ? 11.212 9.360 -1.955 1.00 94.19 192 ASP A CA 1
ATOM 1452 C C . ASP A 1 192 ? 9.821 10.006 -2.036 1.00 94.19 192 ASP A C 1
ATOM 1454 O O . ASP A 1 192 ? 9.558 11.016 -1.382 1.00 94.19 192 ASP A O 1
ATOM 1458 N N . GLU A 1 193 ? 8.910 9.400 -2.795 1.00 95.31 193 GLU A N 1
ATOM 1459 C CA . GLU A 1 193 ? 7.524 9.850 -2.929 1.00 95.31 193 GLU A CA 1
ATOM 1460 C C . GLU A 1 193 ? 6.693 9.525 -1.695 1.00 95.31 193 GLU A C 1
ATOM 1462 O O . GLU A 1 193 ? 5.880 10.355 -1.291 1.00 95.31 193 GLU A O 1
ATOM 1467 N N . VAL A 1 194 ? 6.909 8.358 -1.081 1.00 96.69 194 VAL A N 1
ATOM 1468 C CA . VAL A 1 194 ? 6.281 7.977 0.190 1.00 96.69 194 VAL A CA 1
ATOM 1469 C C . VAL A 1 194 ? 6.642 9.003 1.262 1.00 96.69 194 VAL A C 1
ATOM 1471 O O . VAL A 1 194 ? 5.748 9.623 1.837 1.00 96.69 194 VAL A O 1
ATOM 1474 N N . SER A 1 195 ? 7.936 9.268 1.455 1.00 96.12 195 SER A N 1
ATOM 1475 C CA . SER A 1 195 ? 8.445 10.274 2.395 1.00 96.12 195 SER A CA 1
ATOM 1476 C C . SER A 1 195 ? 7.927 11.683 2.102 1.00 96.12 195 SER A C 1
ATOM 1478 O O . SER A 1 195 ? 7.516 12.416 3.004 1.00 96.12 195 SER A O 1
ATOM 1480 N N . ALA A 1 196 ? 7.942 12.109 0.835 1.00 95.50 196 ALA A N 1
ATOM 1481 C CA . ALA A 1 196 ? 7.458 13.433 0.452 1.00 95.50 196 ALA A CA 1
ATOM 1482 C C . ALA A 1 196 ? 5.949 13.586 0.689 1.00 95.50 196 ALA A C 1
ATOM 1484 O O . ALA A 1 196 ? 5.517 14.597 1.244 1.00 95.50 196 ALA A O 1
ATOM 1485 N N . CYS A 1 197 ? 5.155 12.585 0.306 1.00 96.06 197 CYS A N 1
ATOM 1486 C CA . CYS A 1 197 ? 3.710 12.591 0.498 1.00 96.06 197 CYS A CA 1
ATOM 1487 C C . CYS A 1 197 ? 3.352 12.537 1.982 1.00 96.06 197 CYS A C 1
ATOM 1489 O O . CYS A 1 197 ? 2.537 13.337 2.433 1.00 96.06 197 CYS A O 1
ATOM 1491 N N . TYR A 1 198 ? 4.005 11.673 2.758 1.00 96.31 198 TYR A N 1
ATOM 1492 C CA . TYR A 1 198 ? 3.774 11.574 4.195 1.00 96.31 198 TYR A CA 1
ATOM 1493 C C . TYR A 1 198 ? 4.027 12.911 4.899 1.00 96.31 198 TYR A C 1
ATOM 1495 O O . TYR A 1 198 ? 3.136 13.413 5.582 1.00 96.31 198 TYR A O 1
ATOM 1503 N N . ARG A 1 199 ? 5.175 13.558 4.646 1.00 96.25 199 ARG A N 1
ATOM 1504 C CA . ARG A 1 199 ? 5.473 14.893 5.197 1.00 96.25 199 ARG A CA 1
ATOM 1505 C C . ARG A 1 199 ? 4.432 15.930 4.792 1.00 96.25 199 ARG A C 1
ATOM 1507 O O . ARG A 1 199 ? 3.905 16.624 5.652 1.00 96.25 199 ARG A O 1
ATOM 1514 N N . LEU A 1 200 ? 4.060 15.970 3.511 1.00 95.50 200 LEU A N 1
ATOM 1515 C CA . LEU A 1 200 ? 3.017 16.873 3.020 1.00 95.50 200 LEU A CA 1
ATOM 1516 C C . LEU A 1 200 ? 1.680 16.670 3.755 1.00 95.50 200 LEU A C 1
ATOM 1518 O O . LEU A 1 200 ? 0.986 17.640 4.061 1.00 95.50 200 LEU A O 1
ATOM 1522 N N . LYS A 1 201 ? 1.293 15.419 4.031 1.00 95.44 201 LYS A N 1
ATOM 1523 C CA . LYS A 1 201 ? 0.049 15.103 4.745 1.00 95.44 201 LYS A CA 1
ATOM 1524 C C . LYS A 1 201 ? 0.131 15.428 6.233 1.00 95.44 201 LYS A C 1
ATOM 1526 O O . LYS A 1 201 ? -0.844 15.943 6.776 1.00 95.44 201 LYS A O 1
ATOM 1531 N N . MET A 1 202 ? 1.272 15.173 6.865 1.00 96.38 202 MET A N 1
ATOM 1532 C CA . MET A 1 202 ? 1.520 15.545 8.258 1.00 96.38 202 MET A CA 1
ATOM 1533 C C . MET A 1 202 ? 1.493 17.064 8.443 1.00 96.38 202 MET A C 1
ATOM 1535 O O . MET A 1 202 ? 0.832 17.545 9.360 1.00 96.38 202 MET A O 1
ATOM 1539 N N . ASP A 1 203 ? 2.095 17.825 7.529 1.00 96.31 203 ASP A N 1
ATOM 1540 C CA . ASP A 1 203 ? 2.033 19.291 7.537 1.00 96.31 203 ASP A CA 1
ATOM 1541 C C . ASP A 1 203 ? 0.592 19.795 7.365 1.00 96.31 203 ASP A C 1
ATOM 1543 O O . ASP A 1 203 ? 0.158 20.724 8.050 1.00 96.31 203 ASP A O 1
ATOM 1547 N N . ALA A 1 204 ? -0.185 19.161 6.481 1.00 93.69 204 ALA A N 1
ATOM 1548 C CA . ALA A 1 204 ? -1.595 19.492 6.297 1.00 93.69 204 ALA A CA 1
ATOM 1549 C C . ALA A 1 204 ? -2.434 19.188 7.552 1.00 93.69 204 ALA A C 1
ATOM 1551 O O . ALA A 1 204 ? -3.305 19.985 7.903 1.00 93.69 204 ALA A O 1
ATOM 1552 N N . GLN A 1 205 ? -2.159 18.079 8.249 1.00 95.25 205 GLN A N 1
ATOM 1553 C CA . GLN A 1 205 ? -2.800 17.769 9.530 1.00 95.25 205 GLN A CA 1
ATOM 1554 C C . GLN A 1 205 ? -2.414 18.794 10.602 1.00 95.25 205 GLN A C 1
ATOM 1556 O O . GLN A 1 205 ? -3.298 19.349 11.247 1.00 95.25 205 GLN A O 1
ATOM 1561 N N . ALA A 1 206 ? -1.129 19.137 10.720 1.00 95.12 206 ALA A N 1
ATOM 1562 C CA . ALA A 1 206 ? -0.658 20.146 11.667 1.00 95.12 206 ALA A CA 1
ATOM 1563 C C . ALA A 1 206 ? -1.277 21.532 11.409 1.00 95.12 206 ALA A C 1
ATOM 1565 O O . ALA A 1 206 ? -1.495 22.303 12.342 1.00 95.12 206 ALA A O 1
ATOM 1566 N N . HIS A 1 207 ? -1.592 21.860 10.152 1.00 94.69 207 HIS A N 1
ATOM 1567 C CA . HIS A 1 207 ? -2.324 23.082 9.814 1.00 94.69 207 HIS A CA 1
ATOM 1568 C C . HIS A 1 207 ? -3.818 23.005 10.165 1.00 94.69 207 HIS A C 1
ATOM 1570 O O . HIS A 1 207 ? -4.431 24.026 10.485 1.00 94.69 207 HIS A O 1
ATOM 1576 N N . GLN A 1 208 ? -4.408 21.809 10.117 1.00 94.06 208 GLN A N 1
ATOM 1577 C CA . GLN A 1 208 ? -5.802 21.572 10.484 1.00 94.06 208 GLN A CA 1
ATOM 1578 C C . GLN A 1 208 ? -6.016 21.569 12.003 1.00 94.06 208 GLN A C 1
ATOM 1580 O O . GLN A 1 208 ? -7.068 22.018 12.459 1.00 94.06 208 GLN A O 1
ATOM 1585 N N . ASP A 1 209 ? -5.044 21.111 12.794 1.00 93.94 209 ASP A N 1
ATOM 1586 C CA . ASP A 1 209 ? -5.198 20.969 14.248 1.00 93.94 209 ASP A CA 1
ATOM 1587 C C . ASP A 1 209 ? -5.638 22.274 14.945 1.00 93.94 209 ASP A C 1
ATOM 1589 O O . ASP A 1 209 ? -6.636 22.243 15.669 1.00 93.94 209 ASP A O 1
ATOM 1593 N N . PRO A 1 210 ? -5.033 23.455 14.683 1.00 94.44 210 PRO A N 1
ATOM 1594 C CA . PRO A 1 210 ? -5.504 24.718 15.253 1.00 94.44 210 PRO A CA 1
ATOM 1595 C C . PRO A 1 210 ? -6.924 25.102 14.824 1.00 94.44 210 PRO A C 1
ATOM 1597 O O . PRO A 1 210 ? -7.620 25.785 15.570 1.00 94.44 210 PRO A O 1
ATOM 1600 N N . LEU A 1 211 ? -7.364 24.682 13.632 1.00 91.69 211 LEU A N 1
ATOM 1601 C CA . LEU A 1 211 ? -8.714 24.952 13.125 1.00 91.69 211 LEU A CA 1
ATOM 1602 C C . LEU A 1 211 ? -9.770 24.059 13.785 1.00 91.69 211 LEU A C 1
ATOM 1604 O O . LEU A 1 211 ? -10.946 24.431 13.808 1.00 91.69 211 LEU A O 1
ATOM 1608 N N . ASN A 1 212 ? -9.354 22.902 14.306 1.00 90.38 212 ASN A N 1
ATOM 1609 C CA . ASN A 1 212 ? -10.192 22.000 15.089 1.00 90.38 212 ASN A CA 1
ATOM 1610 C C . ASN A 1 212 ? -10.342 22.467 16.549 1.00 90.38 212 ASN A C 1
ATOM 1612 O O . ASN A 1 212 ? -11.308 22.083 17.207 1.00 90.38 212 ASN A O 1
ATOM 1616 N N . VAL A 1 213 ? -9.440 23.316 17.064 1.00 92.88 213 VAL A N 1
ATOM 1617 C CA . VAL A 1 213 ? -9.517 23.826 18.444 1.00 92.88 213 VAL A CA 1
ATOM 1618 C C . VAL A 1 213 ? -10.831 24.578 18.667 1.00 92.88 213 VAL A C 1
ATOM 1620 O O . VAL A 1 213 ? -11.141 25.552 17.986 1.00 92.88 213 VAL A O 1
ATOM 1623 N N . GLY A 1 214 ? -11.598 24.134 19.665 1.00 87.44 214 GLY A N 1
ATOM 1624 C CA . GLY A 1 214 ? -12.879 24.738 20.036 1.00 87.44 214 GLY A CA 1
ATOM 1625 C C . GLY A 1 214 ? -14.074 24.263 19.207 1.00 87.44 214 GLY A C 1
ATOM 1626 O O . GLY A 1 214 ? -15.186 24.725 19.460 1.00 87.44 214 GLY A O 1
ATOM 1627 N N . ARG A 1 215 ? -13.875 23.340 18.257 1.00 91.31 215 ARG A N 1
ATOM 1628 C CA . ARG A 1 215 ? -14.976 22.663 17.566 1.00 91.31 215 ARG A CA 1
ATOM 1629 C C . ARG A 1 215 ? -15.467 21.450 18.366 1.00 91.31 215 ARG A C 1
ATOM 1631 O O . ARG A 1 215 ? -14.635 20.745 18.949 1.00 91.31 215 ARG A O 1
ATOM 1638 N N . PRO A 1 216 ? -16.782 21.170 18.360 1.00 91.69 216 PRO A N 1
ATOM 1639 C CA . PRO A 1 216 ? -17.314 19.882 18.801 1.00 91.69 216 PRO A CA 1
ATOM 1640 C C . PRO A 1 216 ? -16.613 18.726 18.077 1.00 91.69 216 PRO A C 1
ATOM 1642 O O . PRO A 1 216 ? -16.275 18.865 16.904 1.00 91.69 216 PRO A O 1
ATOM 1645 N N . GLU A 1 217 ? -16.400 17.591 18.749 1.00 87.75 217 GLU A N 1
ATOM 1646 C CA . GLU A 1 217 ? -15.676 16.433 18.186 1.00 87.75 217 GLU A CA 1
ATOM 1647 C C . GLU A 1 217 ? -16.264 15.947 16.853 1.00 87.75 217 GLU A C 1
ATOM 1649 O O . GLU A 1 217 ? -15.527 15.636 15.924 1.00 87.75 217 GLU A O 1
ATOM 1654 N N . GLU A 1 218 ? -17.589 15.971 16.725 1.00 90.06 218 GLU A N 1
ATOM 1655 C CA . GLU A 1 218 ? -18.329 15.618 15.506 1.00 90.06 218 GLU A CA 1
ATOM 1656 C C . GLU A 1 218 ? -18.060 16.546 14.306 1.00 90.06 218 GLU A C 1
ATOM 1658 O O . GLU A 1 218 ? -18.267 16.155 13.158 1.00 90.06 218 GLU A O 1
ATOM 1663 N N . GLU A 1 219 ? -17.560 17.758 14.553 1.00 88.62 219 GLU A N 1
ATOM 1664 C CA . GLU A 1 219 ? -17.167 18.726 13.523 1.00 88.62 219 GLU A CA 1
ATOM 1665 C C . GLU A 1 219 ? -15.650 18.768 13.287 1.00 88.62 219 GLU A C 1
ATOM 1667 O O . GLU A 1 219 ? -15.177 19.506 12.411 1.00 88.62 219 GLU A O 1
ATOM 1672 N N . GLN A 1 220 ? -14.868 18.022 14.073 1.00 89.62 220 GLN A N 1
ATOM 1673 C CA . GLN A 1 220 ? -13.427 17.944 13.886 1.00 89.62 220 GLN A CA 1
ATOM 1674 C C . GLN A 1 220 ? -13.108 17.101 12.658 1.00 89.62 220 GLN A C 1
ATOM 1676 O O . GLN A 1 220 ? -13.671 16.034 12.419 1.00 89.62 220 GLN A O 1
ATOM 1681 N N . PHE A 1 221 ? -12.164 17.595 11.865 1.00 90.19 221 PHE A N 1
ATOM 1682 C CA . PHE A 1 221 ? -11.751 16.934 10.640 1.00 90.19 221 PHE A CA 1
ATOM 1683 C C . PHE A 1 221 ? -10.315 16.431 10.769 1.00 90.19 221 PHE A C 1
ATOM 1685 O O . PHE A 1 221 ? -9.396 17.212 11.023 1.00 90.19 221 PHE A O 1
ATOM 1692 N N . THR A 1 222 ? -10.116 15.129 10.566 1.00 92.19 222 THR A N 1
ATOM 1693 C CA . THR A 1 222 ? -8.785 14.526 10.432 1.00 92.19 222 THR A CA 1
ATOM 1694 C C . THR A 1 222 ? -8.418 14.434 8.954 1.00 92.19 222 THR A C 1
ATOM 1696 O O . THR A 1 222 ? -8.963 13.614 8.213 1.00 92.19 222 THR A O 1
ATOM 1699 N N . VAL A 1 223 ? -7.460 15.256 8.531 1.00 91.31 223 VAL A N 1
ATOM 1700 C CA . VAL A 1 223 ? -6.854 15.218 7.193 1.00 91.31 223 VAL A CA 1
ATOM 1701 C C . VAL A 1 223 ? -5.999 13.959 7.037 1.00 91.31 223 VAL A C 1
ATOM 1703 O O . VAL A 1 223 ? -6.073 13.270 6.017 1.00 91.31 223 VAL A O 1
ATOM 1706 N N . TRP A 1 224 ? -5.183 13.652 8.046 1.00 94.94 224 TRP A N 1
ATOM 1707 C CA . TRP A 1 224 ? -4.238 12.542 8.040 1.00 94.94 224 TRP A CA 1
ATOM 1708 C C . TRP A 1 224 ? -3.995 12.000 9.448 1.00 94.94 224 TRP A C 1
ATOM 1710 O O . TRP A 1 224 ? -4.026 12.742 10.423 1.00 94.94 224 TRP A O 1
ATOM 1720 N N . LYS A 1 225 ? -3.727 10.697 9.549 1.00 94.31 225 LYS A N 1
ATOM 1721 C CA . LYS A 1 225 ? -3.279 10.058 10.791 1.00 94.31 225 LYS A CA 1
ATOM 1722 C C . LYS A 1 225 ? -1.803 9.717 10.658 1.00 94.31 225 LYS A C 1
ATOM 1724 O O . LYS A 1 225 ? -1.393 9.251 9.599 1.00 94.31 225 LYS A O 1
ATOM 1729 N N . ALA A 1 226 ? -1.046 9.870 11.741 1.00 94.88 226 ALA A N 1
ATOM 1730 C CA . ALA A 1 226 ? 0.380 9.544 11.770 1.00 94.88 226 ALA A CA 1
ATOM 1731 C C . ALA A 1 226 ? 0.675 8.073 11.432 1.00 94.88 226 ALA A C 1
ATOM 1733 O O . ALA A 1 226 ? 1.772 7.760 11.019 1.00 94.88 226 ALA A O 1
ATOM 1734 N N . THR A 1 227 ? -0.296 7.169 11.553 1.00 94.94 227 THR A N 1
ATOM 1735 C CA . THR A 1 227 ? -0.133 5.734 11.262 1.00 94.94 227 THR A CA 1
ATOM 1736 C C . THR A 1 227 ? -0.324 5.393 9.785 1.00 94.94 227 THR A C 1
ATOM 1738 O O . THR A 1 227 ? -0.105 4.256 9.375 1.00 94.94 227 THR A O 1
ATOM 1741 N N . ARG A 1 228 ? -0.745 6.358 8.957 1.00 96.00 228 ARG A N 1
ATOM 1742 C CA . ARG A 1 228 ? -1.024 6.137 7.535 1.00 96.00 228 ARG A CA 1
ATOM 1743 C C . ARG A 1 228 ? 0.237 6.307 6.699 1.00 96.00 228 ARG A C 1
ATOM 1745 O O . ARG A 1 228 ? 0.800 7.399 6.619 1.00 96.00 228 ARG A O 1
ATOM 1752 N N . ILE A 1 229 ? 0.612 5.241 6.005 1.00 97.06 229 ILE A N 1
ATOM 1753 C CA . ILE A 1 229 ? 1.743 5.163 5.085 1.00 97.06 229 ILE A CA 1
ATOM 1754 C C . ILE A 1 229 ? 1.200 5.255 3.651 1.00 97.06 229 ILE A C 1
ATOM 1756 O O . ILE A 1 229 ? 0.464 4.364 3.226 1.00 97.06 229 ILE A O 1
ATOM 1760 N N . PRO A 1 230 ? 1.519 6.302 2.870 1.00 96.62 230 PRO A N 1
ATOM 1761 C CA . PRO A 1 230 ? 1.104 6.369 1.472 1.00 96.62 230 PRO A CA 1
ATOM 1762 C C . PRO A 1 230 ? 1.865 5.311 0.661 1.00 96.62 230 PRO A C 1
ATOM 1764 O O . PRO A 1 230 ? 3.079 5.193 0.788 1.00 96.62 230 PRO A O 1
ATOM 1767 N N . ILE A 1 231 ? 1.163 4.523 -0.154 1.00 95.81 231 ILE A N 1
ATOM 1768 C CA . ILE A 1 231 ? 1.768 3.380 -0.870 1.00 95.81 231 ILE A CA 1
ATOM 1769 C C . ILE A 1 231 ? 1.448 3.356 -2.364 1.00 95.81 231 ILE A C 1
ATOM 1771 O O . ILE A 1 231 ? 2.219 2.813 -3.156 1.00 95.81 231 ILE A O 1
ATOM 1775 N N . VAL A 1 232 ? 0.328 3.955 -2.769 1.00 95.44 232 VAL A N 1
ATOM 1776 C CA . VAL A 1 232 ? -0.114 4.001 -4.164 1.00 95.44 232 VAL A CA 1
ATOM 1777 C C . VAL A 1 232 ? -0.443 5.436 -4.524 1.00 95.44 232 VAL A C 1
ATOM 1779 O O . VAL A 1 232 ? -1.226 6.079 -3.833 1.00 95.44 232 VAL A O 1
ATOM 1782 N N . ALA A 1 233 ? 0.102 5.906 -5.636 1.00 94.12 233 ALA A N 1
ATOM 1783 C CA . ALA A 1 233 ? -0.199 7.191 -6.241 1.00 94.12 233 ALA A CA 1
ATOM 1784 C C . ALA A 1 233 ? -1.302 7.050 -7.300 1.00 94.12 233 ALA A C 1
ATOM 1786 O O . ALA A 1 233 ? -1.429 6.009 -7.954 1.00 94.12 233 ALA A O 1
ATOM 1787 N N . ARG A 1 234 ? -2.080 8.117 -7.533 1.00 90.56 234 ARG A N 1
ATOM 1788 C CA . ARG A 1 234 ? -3.076 8.157 -8.627 1.00 90.56 234 ARG A CA 1
ATOM 1789 C C . ARG A 1 234 ? -2.463 8.013 -10.019 1.00 90.56 234 ARG A C 1
ATOM 1791 O O . ARG A 1 234 ? -3.180 7.679 -10.958 1.00 90.56 234 ARG A O 1
ATOM 1798 N N . GLY A 1 235 ? -1.165 8.255 -10.133 1.00 87.50 235 GLY A N 1
ATOM 1799 C CA . GLY A 1 235 ? -0.352 7.959 -11.298 1.00 87.50 235 GLY A CA 1
ATOM 1800 C C . GLY A 1 235 ? 1.121 8.234 -10.998 1.00 87.50 235 GLY A C 1
ATOM 1801 O O . GLY A 1 235 ? 1.430 8.842 -9.973 1.00 87.50 235 GLY A O 1
ATOM 1802 N N . PRO A 1 236 ? 2.034 7.843 -11.895 1.00 83.56 236 PRO A N 1
ATOM 1803 C CA . PRO A 1 236 ? 3.479 7.951 -11.670 1.00 83.56 236 PRO A CA 1
ATOM 1804 C C . PRO A 1 236 ? 3.984 9.400 -11.561 1.00 83.56 236 PRO A C 1
ATOM 1806 O O . PRO A 1 236 ? 5.099 9.639 -11.118 1.00 83.56 236 PRO A O 1
ATOM 1809 N N . THR A 1 237 ? 3.174 10.387 -11.960 1.00 84.19 237 THR A N 1
ATOM 1810 C CA . THR A 1 237 ? 3.522 11.816 -11.889 1.00 84.19 237 THR A CA 1
ATOM 1811 C C . THR A 1 237 ? 2.754 12.593 -10.815 1.00 84.19 237 THR A C 1
ATOM 1813 O O . THR A 1 237 ? 3.008 13.783 -10.651 1.00 84.19 237 THR A O 1
ATOM 1816 N N . ASP A 1 238 ? 1.800 11.971 -10.114 1.00 85.69 238 ASP A N 1
ATOM 1817 C CA . ASP A 1 238 ? 1.048 12.598 -9.016 1.00 85.69 238 ASP A CA 1
ATOM 1818 C C . ASP A 1 238 ? 1.126 11.735 -7.757 1.00 85.69 238 ASP A C 1
ATOM 1820 O O . ASP A 1 238 ? 0.255 10.908 -7.483 1.00 85.69 238 ASP A O 1
ATOM 1824 N N . SER A 1 239 ? 2.175 11.972 -6.973 1.00 84.62 239 SER A N 1
ATOM 1825 C CA . SER A 1 239 ? 2.415 11.319 -5.688 1.00 84.62 239 SER A CA 1
ATOM 1826 C C . SER A 1 239 ? 1.709 11.997 -4.509 1.00 84.62 239 SER A C 1
ATOM 1828 O O . SER A 1 239 ? 1.851 11.559 -3.371 1.00 84.62 239 SER A O 1
ATOM 1830 N N . THR A 1 240 ? 0.923 13.056 -4.729 1.00 86.69 240 THR A N 1
ATOM 1831 C CA . THR A 1 240 ? 0.292 13.811 -3.626 1.00 86.69 240 THR A CA 1
ATOM 1832 C C . THR A 1 240 ? -1.025 13.195 -3.145 1.00 86.69 240 THR A C 1
ATOM 1834 O O . THR A 1 240 ? -1.568 13.569 -2.093 1.00 86.69 240 THR A O 1
ATOM 1837 N N . SER A 1 241 ? -1.567 12.252 -3.918 1.00 84.31 241 SER A N 1
ATOM 1838 C CA . SER A 1 241 ? -2.844 11.602 -3.654 1.00 84.31 241 SER A CA 1
ATOM 1839 C C . SER A 1 241 ? -2.857 10.144 -4.118 1.00 84.31 241 SER A C 1
ATOM 1841 O O . SER A 1 241 ? -2.201 9.778 -5.091 1.00 84.31 241 SER A O 1
ATOM 1843 N N . GLY A 1 242 ? -3.648 9.313 -3.436 1.00 91.12 242 GLY A N 1
ATOM 1844 C CA . GLY A 1 242 ? -3.818 7.903 -3.775 1.00 91.12 242 GLY A CA 1
ATOM 1845 C C . GLY A 1 242 ? -4.234 7.067 -2.566 1.00 91.12 242 GLY A C 1
ATOM 1846 O O . GLY A 1 242 ? -5.039 7.546 -1.766 1.00 91.12 242 GLY A O 1
ATOM 1847 N N . LEU A 1 243 ? -3.739 5.832 -2.470 1.00 94.25 243 LEU A N 1
ATOM 1848 C CA . LEU A 1 243 ? -4.088 4.886 -1.402 1.00 94.25 243 LEU A CA 1
ATOM 1849 C C . LEU A 1 243 ? -2.974 4.813 -0.356 1.00 94.25 243 LEU A C 1
ATOM 1851 O O . LEU A 1 243 ? -1.792 5.009 -0.664 1.00 94.25 243 LEU A O 1
ATOM 1855 N N . TYR A 1 244 ? -3.363 4.522 0.878 1.00 94.81 244 TYR A N 1
ATOM 1856 C CA . TYR A 1 244 ? -2.471 4.483 2.026 1.00 94.81 244 TYR A CA 1
ATOM 1857 C C . TYR A 1 244 ? -2.781 3.269 2.883 1.00 94.81 244 TYR A C 1
ATOM 1859 O O . TYR A 1 244 ? -3.934 2.907 3.029 1.00 94.81 244 TYR A O 1
ATOM 1867 N N . LEU A 1 245 ? -1.760 2.676 3.481 1.00 94.88 245 LEU A N 1
ATOM 1868 C CA . LEU A 1 245 ? -1.921 1.636 4.484 1.00 94.88 245 LEU A CA 1
ATOM 1869 C C . LEU A 1 245 ? -1.946 2.286 5.868 1.00 94.88 245 LEU A C 1
ATOM 1871 O O . LEU A 1 245 ? -1.022 3.016 6.212 1.00 94.88 245 LEU A O 1
ATOM 1875 N N . ASP A 1 246 ? -2.973 2.038 6.668 1.00 93.69 246 ASP A N 1
ATOM 1876 C CA . ASP A 1 246 ? -2.994 2.418 8.081 1.00 93.69 246 ASP A CA 1
ATOM 1877 C C . ASP A 1 246 ? -2.313 1.320 8.910 1.00 93.69 246 ASP A C 1
ATOM 1879 O O . ASP A 1 246 ? -2.877 0.241 9.092 1.00 93.69 246 ASP A O 1
ATOM 1883 N N . ALA A 1 247 ? -1.099 1.593 9.392 1.00 89.50 247 ALA A N 1
ATOM 1884 C CA . ALA A 1 247 ? -0.248 0.633 10.095 1.00 89.50 247 ALA A CA 1
ATOM 1885 C C . ALA A 1 247 ? -0.869 0.091 11.394 1.00 89.50 247 ALA A C 1
ATOM 1887 O O . ALA A 1 247 ? -0.541 -1.023 11.788 1.00 89.50 247 ALA A O 1
ATOM 1888 N N . ASP A 1 248 ? -1.796 0.826 12.018 1.00 86.88 248 ASP A N 1
ATOM 1889 C CA . ASP A 1 248 ? -2.492 0.355 13.224 1.00 86.88 248 ASP A CA 1
ATOM 1890 C C . ASP A 1 248 ? -3.539 -0.715 12.905 1.00 86.88 248 ASP A C 1
ATOM 1892 O O . ASP A 1 248 ? -3.806 -1.605 13.707 1.00 86.88 248 ASP A O 1
ATOM 1896 N N . SER A 1 249 ? -4.186 -0.596 11.746 1.00 84.25 249 SER A N 1
ATOM 1897 C C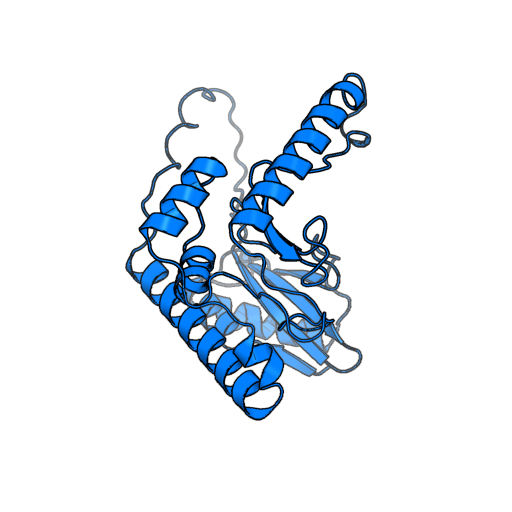A . SER A 1 249 ? -5.351 -1.418 11.406 1.00 84.25 249 SER A CA 1
ATOM 1898 C C . SER A 1 249 ? -5.088 -2.435 10.297 1.00 84.25 249 SER A C 1
ATOM 1900 O O . SER A 1 249 ? -5.905 -3.331 10.089 1.00 84.25 249 SER A O 1
ATOM 1902 N N . GLY A 1 250 ? -3.980 -2.283 9.568 1.00 79.56 250 GLY A N 1
ATOM 1903 C CA . GLY A 1 250 ? -3.636 -3.083 8.393 1.00 79.56 250 GLY A CA 1
ATOM 1904 C C . GLY A 1 250 ? -4.506 -2.802 7.160 1.00 79.56 250 GLY A C 1
ATOM 1905 O O . GLY A 1 250 ? -4.392 -3.515 6.166 1.00 79.56 250 GLY A O 1
ATOM 1906 N N . TYR A 1 251 ? -5.383 -1.791 7.199 1.00 81.31 251 TYR A N 1
ATOM 1907 C CA . TYR A 1 251 ? -6.292 -1.466 6.095 1.00 81.31 251 TYR A CA 1
ATOM 1908 C C . TYR A 1 251 ? -5.707 -0.459 5.105 1.00 81.31 251 TYR A C 1
ATOM 1910 O O . TYR A 1 251 ? -4.956 0.438 5.485 1.00 81.31 251 TYR A O 1
ATOM 1918 N N . LEU A 1 252 ? -6.101 -0.623 3.839 1.00 78.50 252 LEU A N 1
ATOM 1919 C CA . LEU A 1 252 ? -5.702 0.179 2.679 1.00 78.50 252 LEU A CA 1
ATOM 1920 C C . LEU A 1 252 ? -6.788 1.185 2.258 1.00 78.50 252 LEU A C 1
ATOM 1922 O O . LEU A 1 252 ? -7.982 0.863 2.467 1.00 78.50 252 LEU A O 1
#

Sequence (252 aa):
MKVEIQPDVRTIATQLGADAPYALKALAGQLADDPDMGQPSNVPGILNVTVDGDMFEDCPDLSVGYIREPDRIEIRFLKAVPTTEASTDVAHQEQEQSRDKDEPGDPVADAITVREVADAWRRIIGWLKHNAPDSYAALRAGASPAAIAALEEDLGIPIPVELRALWMLTAGDDGANGWGCLPRNMALMRFDEVSACYRLKMDAQAHQDPLNVGRPEEEQFTVWKATRIPIVARGPTDSTSGLYLDADSGYL